Protein AF-A0A914EXL3-F1 (afdb_monomer)

Structure (mmCIF, N/CA/C/O backbone):
data_AF-A0A914EXL3-F1
#
_entry.id   AF-A0A914EXL3-F1
#
loop_
_atom_site.group_PDB
_atom_site.id
_atom_site.type_symbol
_atom_site.label_atom_id
_atom_site.label_alt_id
_atom_site.label_comp_id
_atom_site.label_asym_id
_atom_site.label_entity_id
_atom_site.label_seq_id
_atom_site.pdbx_PDB_ins_code
_atom_site.Cartn_x
_atom_site.Cartn_y
_atom_site.Cartn_z
_atom_site.occupancy
_atom_site.B_iso_or_equiv
_atom_site.auth_seq_id
_atom_site.auth_comp_id
_atom_site.auth_asym_id
_atom_site.auth_atom_id
_atom_site.pdbx_PDB_model_num
ATOM 1 N N . ASN A 1 1 ? 34.729 -4.223 -47.769 1.00 50.12 1 ASN A N 1
ATOM 2 C CA . ASN A 1 1 ? 34.325 -4.340 -46.350 1.00 50.12 1 ASN A CA 1
ATOM 3 C C . ASN A 1 1 ? 32.896 -3.872 -46.199 1.00 50.12 1 ASN A C 1
ATOM 5 O O . ASN A 1 1 ? 32.588 -2.793 -46.682 1.00 50.12 1 ASN A O 1
ATOM 9 N N . ALA A 1 2 ? 32.045 -4.675 -45.563 1.00 61.41 2 ALA A N 1
ATOM 10 C CA . ALA A 1 2 ? 30.602 -4.444 -45.435 1.00 61.41 2 ALA A CA 1
ATOM 11 C C . ALA A 1 2 ? 30.197 -3.209 -44.589 1.00 61.41 2 ALA A C 1
ATOM 13 O O . ALA A 1 2 ? 29.014 -2.945 -44.454 1.00 61.41 2 ALA A O 1
ATOM 14 N N . ASN A 1 3 ? 31.165 -2.436 -44.074 1.00 63.72 3 ASN A N 1
ATOM 15 C CA . ASN A 1 3 ? 30.961 -1.258 -43.217 1.00 63.72 3 ASN A CA 1
ATOM 16 C C . ASN A 1 3 ? 31.434 0.065 -43.862 1.00 63.72 3 ASN A C 1
ATOM 18 O O . ASN A 1 3 ? 31.789 1.002 -43.152 1.00 63.72 3 ASN A O 1
ATOM 22 N N . ASN A 1 4 ? 31.517 0.148 -45.196 1.00 76.38 4 ASN A N 1
ATOM 23 C CA . ASN A 1 4 ? 31.839 1.401 -45.890 1.00 76.38 4 ASN A CA 1
ATOM 24 C C . ASN A 1 4 ? 30.575 1.975 -46.544 1.00 76.38 4 ASN A C 1
ATOM 26 O O . ASN A 1 4 ? 30.078 1.399 -47.511 1.00 76.38 4 ASN A O 1
ATOM 30 N N . PHE A 1 5 ? 30.068 3.095 -46.025 1.00 80.62 5 PHE A N 1
ATOM 31 C CA . PHE A 1 5 ? 28.824 3.716 -46.485 1.00 80.62 5 PHE A CA 1
ATOM 32 C C . PHE A 1 5 ? 29.093 5.062 -47.155 1.00 80.62 5 PHE A C 1
ATOM 34 O O . PHE A 1 5 ? 29.850 5.888 -46.652 1.00 80.62 5 PHE A O 1
ATOM 41 N N . VAL A 1 6 ? 28.426 5.299 -48.286 1.00 83.19 6 VAL A N 1
ATOM 42 C CA . VAL A 1 6 ? 28.591 6.508 -49.114 1.00 83.19 6 VAL A CA 1
ATOM 43 C C . VAL A 1 6 ? 27.991 7.775 -48.491 1.00 83.19 6 VAL A C 1
ATOM 45 O O . VAL A 1 6 ? 28.276 8.880 -48.945 1.00 83.19 6 VAL A O 1
ATOM 48 N N . SER A 1 7 ? 27.160 7.643 -47.455 1.00 80.25 7 SER A N 1
ATOM 49 C CA . SER A 1 7 ? 26.615 8.763 -46.685 1.00 80.25 7 SER A CA 1
ATOM 50 C C . SER A 1 7 ? 26.129 8.299 -45.309 1.00 80.25 7 SER A C 1
ATOM 52 O O . SER A 1 7 ? 25.881 7.111 -45.093 1.00 80.25 7 SER A O 1
ATOM 54 N N . ARG A 1 8 ? 25.936 9.247 -44.380 1.00 77.00 8 ARG A N 1
ATOM 55 C CA . ARG A 1 8 ? 25.322 8.966 -43.070 1.00 77.00 8 ARG A CA 1
ATOM 56 C C . ARG A 1 8 ? 23.919 8.362 -43.213 1.00 77.00 8 ARG A C 1
ATOM 58 O O . ARG A 1 8 ? 23.583 7.462 -42.458 1.00 77.00 8 ARG A O 1
ATOM 65 N N . ALA A 1 9 ? 23.138 8.814 -44.196 1.00 76.44 9 ALA A N 1
ATOM 66 C CA . ALA A 1 9 ? 21.803 8.280 -44.468 1.00 76.44 9 ALA A CA 1
ATOM 67 C C . ALA A 1 9 ? 21.857 6.819 -44.952 1.00 76.44 9 ALA A C 1
ATOM 69 O O . ALA A 1 9 ? 21.136 5.981 -44.428 1.00 76.44 9 ALA A O 1
ATOM 70 N N . ALA A 1 10 ? 22.781 6.490 -45.863 1.00 77.06 10 ALA A N 1
ATOM 71 C CA . ALA A 1 10 ? 22.967 5.117 -46.344 1.00 77.06 10 ALA A CA 1
ATOM 72 C C . ALA A 1 10 ? 23.461 4.161 -45.239 1.00 77.06 10 ALA A C 1
ATOM 74 O O . ALA A 1 10 ? 23.110 2.981 -45.234 1.00 77.06 10 ALA A O 1
ATOM 75 N N . CYS A 1 11 ? 24.254 4.676 -44.291 1.00 76.75 11 CYS A N 1
ATOM 76 C CA . CYS A 1 11 ? 24.638 3.950 -43.080 1.00 76.75 11 CYS A CA 1
ATOM 77 C C . CYS A 1 11 ? 23.419 3.681 -42.184 1.00 76.75 11 CYS A C 1
ATOM 79 O O . CYS A 1 11 ? 23.188 2.538 -41.812 1.00 76.75 11 CYS A O 1
ATOM 81 N N . ALA A 1 12 ? 22.605 4.703 -41.902 1.00 71.62 12 ALA A N 1
ATOM 82 C CA . ALA A 1 12 ? 21.427 4.597 -41.035 1.00 71.62 12 ALA A CA 1
ATOM 83 C C . ALA A 1 12 ? 20.281 3.745 -41.625 1.00 71.62 12 ALA A C 1
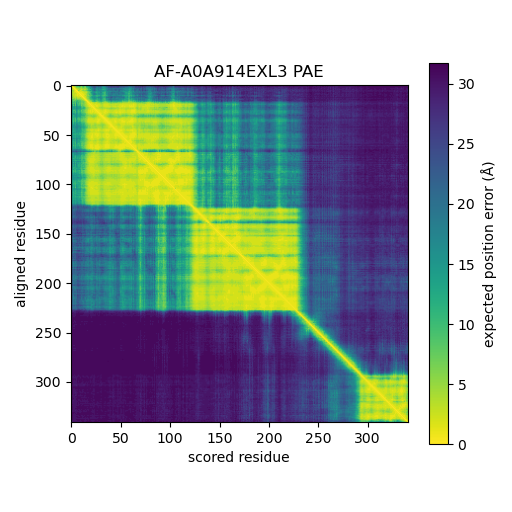ATOM 85 O O . ALA A 1 12 ? 19.482 3.191 -40.877 1.00 71.62 12 ALA A O 1
ATOM 86 N N . GLU A 1 13 ? 20.189 3.619 -42.953 1.00 72.38 13 GLU A N 1
ATOM 87 C CA . GLU A 1 13 ? 19.245 2.699 -43.611 1.00 72.38 13 GLU A CA 1
ATOM 88 C C . GLU A 1 13 ? 19.713 1.238 -43.571 1.00 72.38 13 GLU A C 1
ATOM 90 O O . GLU A 1 13 ? 18.890 0.326 -43.518 1.00 72.38 13 GLU A O 1
ATOM 95 N N . SER A 1 14 ? 21.029 1.007 -43.589 1.00 75.12 14 SER A N 1
ATOM 96 C CA . SER A 1 14 ? 21.615 -0.342 -43.585 1.00 75.12 14 SER A CA 1
ATOM 97 C C . SER A 1 14 ? 21.870 -0.877 -42.172 1.00 75.12 14 SER A C 1
ATOM 99 O O . SER A 1 14 ? 21.880 -2.087 -41.958 1.00 75.12 14 SER A O 1
ATOM 101 N N . CYS A 1 15 ? 22.066 0.021 -41.207 1.00 70.31 15 CYS A N 1
ATOM 102 C CA . CYS A 1 15 ? 22.307 -0.269 -39.802 1.00 70.31 15 CYS A CA 1
ATOM 103 C C . CYS A 1 15 ? 21.238 0.447 -38.975 1.00 70.31 15 CYS A C 1
ATOM 105 O O . CYS A 1 15 ? 21.209 1.676 -38.951 1.00 70.31 15 CYS A O 1
ATOM 107 N N . GLN A 1 16 ? 20.390 -0.295 -38.259 1.00 68.31 16 GLN A N 1
ATOM 108 C CA . GLN A 1 16 ? 19.506 0.325 -37.271 1.00 68.31 16 GLN A CA 1
ATOM 109 C C . GLN A 1 16 ? 20.358 1.053 -36.227 1.00 68.31 16 GLN A C 1
ATOM 111 O O . GLN A 1 16 ? 21.131 0.424 -35.502 1.00 68.31 16 GLN A O 1
ATOM 116 N N . GLU A 1 17 ? 20.233 2.382 -36.160 1.00 70.50 17 GLU A N 1
ATOM 117 C CA . GLU A 1 17 ? 20.883 3.165 -35.112 1.00 70.50 17 GLU A CA 1
ATOM 118 C C . GLU A 1 17 ? 20.352 2.694 -33.752 1.00 70.50 17 GLU A C 1
ATOM 120 O O . GLU A 1 17 ? 19.153 2.765 -33.467 1.00 70.50 17 GLU A O 1
ATOM 125 N N . PHE A 1 18 ? 21.255 2.190 -32.911 1.00 82.00 18 PHE A N 1
ATOM 126 C CA . PHE A 1 18 ? 20.928 1.809 -31.546 1.00 82.00 18 PHE A CA 1
ATOM 127 C C . PHE A 1 18 ? 20.467 3.048 -30.775 1.00 82.00 18 PHE A C 1
ATOM 129 O O . PHE A 1 18 ? 21.221 4.007 -30.593 1.00 82.00 18 PHE A O 1
ATOM 136 N N . VAL A 1 19 ? 19.221 3.029 -30.306 1.00 88.62 19 VAL A N 1
ATOM 137 C CA . VAL A 1 19 ? 18.673 4.116 -29.496 1.00 88.62 19 VAL A CA 1
ATOM 138 C C . VAL A 1 19 ? 18.835 3.759 -28.028 1.00 88.62 19 VAL A C 1
ATOM 140 O O . VAL A 1 19 ? 18.182 2.833 -27.554 1.00 88.62 19 VAL A O 1
ATOM 143 N N . ASN A 1 20 ? 19.661 4.524 -27.310 1.00 92.31 20 ASN A N 1
ATOM 144 C CA . ASN A 1 20 ? 19.897 4.324 -25.882 1.00 92.31 20 ASN A CA 1
ATOM 145 C C . ASN A 1 20 ? 18.565 4.332 -25.097 1.00 92.31 20 ASN A C 1
ATOM 147 O O . ASN A 1 20 ? 17.870 5.354 -25.101 1.00 92.31 20 ASN A O 1
ATOM 151 N N . PRO A 1 21 ? 18.200 3.220 -24.434 1.00 93.88 21 PRO A N 1
ATOM 152 C CA . PRO A 1 21 ? 16.973 3.133 -23.656 1.00 93.88 21 PRO A CA 1
ATOM 153 C C . PRO A 1 21 ? 17.140 3.610 -22.203 1.00 93.88 21 PRO A C 1
ATOM 155 O O . PRO A 1 21 ? 16.142 3.691 -21.498 1.00 93.88 21 PRO A O 1
ATOM 158 N N . CYS A 1 22 ? 18.350 3.916 -21.728 1.00 95.00 22 CYS A N 1
ATOM 159 C CA . CYS A 1 22 ? 18.592 4.348 -20.352 1.00 95.00 22 CYS A CA 1
ATOM 160 C C . CYS A 1 22 ? 18.154 5.800 -20.121 1.00 95.00 22 CYS A C 1
ATOM 162 O O . CYS A 1 22 ? 18.408 6.678 -20.945 1.00 95.00 22 CYS A O 1
ATOM 164 N N . GLY A 1 23 ? 17.497 6.059 -18.983 1.00 90.00 23 GLY A N 1
ATOM 165 C CA . GLY A 1 23 ? 17.069 7.409 -18.601 1.00 90.00 23 GLY A CA 1
ATOM 166 C C . GLY A 1 23 ? 18.239 8.333 -18.279 1.00 90.00 23 GLY A C 1
ATOM 167 O O . GLY A 1 23 ? 18.247 9.474 -18.735 1.00 90.00 23 GLY A O 1
ATOM 168 N N . ASP A 1 24 ? 19.239 7.792 -17.582 1.00 89.75 24 ASP A N 1
ATOM 169 C CA . ASP A 1 24 ? 20.516 8.435 -17.291 1.00 89.75 24 ASP A CA 1
ATOM 170 C C . ASP A 1 24 ? 21.675 7.535 -17.728 1.00 89.75 24 ASP A C 1
ATOM 172 O O . ASP A 1 24 ? 21.624 6.311 -17.594 1.00 89.75 24 ASP A O 1
ATOM 176 N N . GLY A 1 25 ? 22.743 8.154 -18.235 1.00 91.88 25 GLY A N 1
ATOM 177 C CA . GLY A 1 25 ? 23.963 7.464 -18.650 1.00 91.88 25 GLY A CA 1
ATOM 178 C C . GLY A 1 25 ? 23.819 6.585 -19.899 1.00 91.88 25 GLY A C 1
ATOM 179 O O . GLY A 1 25 ? 22.850 6.665 -20.654 1.00 91.88 25 GLY A O 1
ATOM 180 N N . GLN A 1 26 ? 24.849 5.778 -20.152 1.00 94.12 26 GLN A N 1
ATOM 181 C CA . GLN A 1 26 ? 24.905 4.824 -21.263 1.00 94.12 26 GLN A CA 1
ATOM 182 C C . GLN A 1 26 ? 24.702 3.402 -20.733 1.00 94.12 26 GLN A C 1
ATOM 184 O O . GLN A 1 26 ? 25.087 3.133 -19.591 1.00 94.12 26 GLN A O 1
ATOM 189 N N . PRO A 1 27 ? 24.120 2.492 -21.531 1.00 95.50 27 PRO A N 1
ATOM 190 C CA . PRO A 1 27 ? 23.965 1.109 -21.117 1.00 95.50 27 PRO A CA 1
ATOM 191 C C . PRO A 1 27 ? 25.334 0.461 -20.919 1.00 95.50 27 PRO A C 1
ATOM 193 O O . PRO A 1 27 ? 26.316 0.835 -21.565 1.00 95.50 27 PRO A O 1
ATOM 196 N N . LEU A 1 28 ? 25.393 -0.523 -20.024 1.00 95.69 28 LEU A N 1
ATOM 197 C CA . LEU A 1 28 ? 26.608 -1.294 -19.794 1.00 95.69 28 LEU A CA 1
ATOM 198 C C . LEU A 1 28 ? 27.067 -1.932 -21.109 1.00 95.69 28 LEU A C 1
ATOM 200 O O . LEU A 1 28 ? 26.286 -2.628 -21.760 1.00 95.69 28 LEU A O 1
ATOM 204 N N . ALA A 1 29 ? 28.329 -1.719 -21.472 1.00 93.81 29 ALA A N 1
ATOM 205 C CA . ALA A 1 29 ? 28.934 -2.284 -22.669 1.00 93.81 29 ALA A CA 1
ATOM 206 C C . ALA A 1 29 ? 30.238 -3.027 -22.340 1.00 93.81 29 ALA A C 1
ATOM 208 O O . ALA A 1 29 ? 30.954 -2.660 -21.406 1.00 93.81 29 ALA A O 1
ATOM 209 N N . SER A 1 30 ? 30.533 -4.072 -23.115 1.00 89.12 30 SER A N 1
ATOM 210 C CA . SER A 1 30 ? 31.818 -4.778 -23.114 1.00 89.12 30 SER A CA 1
ATOM 211 C C . SER A 1 30 ? 32.957 -3.863 -23.593 1.00 89.12 30 SER A C 1
ATOM 213 O O . SER A 1 30 ? 32.724 -2.783 -24.137 1.00 89.12 30 SER A O 1
ATOM 215 N N . ILE A 1 31 ? 34.203 -4.322 -23.446 1.00 83.44 31 ILE A N 1
ATOM 216 C CA . ILE A 1 31 ? 35.413 -3.641 -23.939 1.00 83.44 31 ILE A CA 1
ATOM 217 C C . ILE A 1 31 ? 35.331 -3.405 -25.457 1.00 83.44 31 ILE A C 1
ATOM 219 O O . ILE A 1 31 ? 35.786 -2.374 -25.946 1.00 83.44 31 ILE A O 1
ATOM 223 N N . ASP A 1 32 ? 34.684 -4.319 -26.182 1.00 85.94 32 ASP A N 1
ATOM 224 C CA . ASP A 1 32 ? 34.471 -4.231 -27.632 1.00 85.94 32 ASP A CA 1
ATOM 225 C C . ASP A 1 32 ? 33.274 -3.337 -28.024 1.00 85.94 32 ASP A C 1
ATOM 227 O O . ASP A 1 32 ? 32.950 -3.206 -29.203 1.00 85.94 32 ASP A O 1
ATOM 231 N N . GLY A 1 33 ? 32.599 -2.712 -27.050 1.00 82.25 33 GLY A N 1
ATOM 232 C CA . GLY A 1 33 ? 31.455 -1.821 -27.273 1.00 82.25 33 GLY A CA 1
ATOM 233 C C . GLY A 1 33 ? 30.099 -2.523 -27.407 1.00 82.25 33 GLY A C 1
ATOM 234 O O . GLY A 1 33 ? 29.107 -1.873 -27.729 1.00 82.25 33 GLY A O 1
ATOM 235 N N . GLU A 1 34 ? 30.027 -3.831 -27.152 1.00 89.00 34 GLU A N 1
ATOM 236 C CA . GLU A 1 34 ? 28.781 -4.602 -27.220 1.00 89.00 34 GLU A CA 1
ATOM 237 C C . GLU A 1 34 ? 27.899 -4.373 -25.982 1.00 89.00 34 GLU A C 1
ATOM 239 O O . GLU A 1 34 ? 28.355 -4.530 -24.849 1.00 89.00 34 GLU A O 1
ATOM 244 N N . VAL A 1 35 ? 26.630 -4.011 -26.191 1.00 93.25 35 VAL A N 1
ATOM 245 C CA . VAL A 1 35 ? 25.671 -3.702 -25.118 1.00 93.25 35 VAL A CA 1
ATOM 246 C C . VAL A 1 35 ? 25.265 -4.962 -24.348 1.00 93.25 35 VAL A C 1
ATOM 248 O O . VAL A 1 35 ? 24.973 -6.003 -24.930 1.00 93.25 35 VAL A O 1
ATOM 251 N N . THR A 1 36 ? 25.179 -4.848 -23.023 1.00 95.31 36 THR A N 1
ATOM 252 C CA . THR A 1 36 ? 24.743 -5.931 -22.135 1.00 95.31 36 THR A CA 1
ATOM 253 C C . THR A 1 36 ? 23.224 -5.923 -21.984 1.00 95.31 36 THR A C 1
ATOM 255 O O . THR A 1 36 ? 22.645 -5.049 -21.329 1.00 95.31 36 THR A O 1
ATOM 258 N N . TYR A 1 37 ? 22.582 -6.932 -22.568 1.00 95.12 37 TYR A N 1
ATOM 259 C CA . TYR A 1 37 ? 21.142 -7.154 -22.479 1.00 95.12 37 TYR A CA 1
ATOM 260 C C . TYR A 1 37 ? 20.769 -7.916 -21.209 1.00 95.12 37 TYR A C 1
ATOM 262 O O . TYR A 1 37 ? 21.506 -8.779 -20.730 1.00 95.12 37 TYR A O 1
ATOM 270 N N . CYS A 1 38 ? 19.591 -7.614 -20.677 1.00 94.94 38 CYS A N 1
ATOM 271 C CA . CYS A 1 38 ? 19.033 -8.296 -19.518 1.00 94.94 38 CYS A CA 1
ATOM 272 C C . CYS A 1 38 ? 17.580 -8.698 -19.793 1.00 94.94 38 CYS A C 1
ATOM 274 O O . CYS A 1 38 ? 17.050 -8.514 -20.885 1.00 94.94 38 CYS A O 1
ATOM 276 N N . SER A 1 39 ? 16.927 -9.294 -18.808 1.00 93.25 39 SER A N 1
ATOM 277 C CA . SER A 1 39 ? 15.523 -9.675 -18.862 1.00 93.25 39 SER A CA 1
ATOM 278 C C . SER A 1 39 ? 14.926 -9.672 -17.454 1.00 93.25 39 SER A C 1
ATOM 280 O O . SER A 1 39 ? 15.654 -9.733 -16.454 1.00 93.25 39 SER A O 1
ATOM 282 N N . PRO A 1 40 ? 13.590 -9.670 -17.342 1.00 88.06 40 PRO A N 1
ATOM 283 C CA . PRO A 1 40 ? 12.908 -9.758 -16.055 1.00 88.06 40 PRO A CA 1
ATOM 284 C C . PRO A 1 40 ? 13.269 -11.009 -15.242 1.00 88.06 40 PRO A C 1
ATOM 286 O O . PRO A 1 40 ? 13.179 -10.972 -14.016 1.00 88.06 40 PRO A O 1
ATOM 289 N N . GLN A 1 41 ? 13.673 -12.097 -15.906 1.00 88.31 41 GLN A N 1
ATOM 290 C CA . GLN A 1 41 ? 14.023 -13.376 -15.286 1.00 88.31 41 GLN A CA 1
ATOM 291 C C . GLN A 1 41 ? 15.498 -13.459 -14.867 1.00 88.31 41 GLN A C 1
ATOM 293 O O . GLN A 1 41 ? 15.820 -14.192 -13.938 1.00 88.31 41 GLN A O 1
ATOM 298 N N . ASN A 1 42 ? 16.398 -12.709 -15.510 1.00 88.75 42 ASN A N 1
ATOM 299 C CA . ASN A 1 42 ? 17.846 -12.762 -15.261 1.00 88.75 42 ASN A CA 1
ATOM 300 C C . ASN A 1 42 ? 18.426 -11.402 -14.831 1.00 88.75 42 ASN A C 1
ATOM 302 O O . ASN A 1 42 ? 19.541 -11.047 -15.206 1.00 88.75 42 ASN A O 1
ATOM 306 N N . LYS A 1 43 ? 17.693 -10.651 -14.001 1.00 85.69 43 LYS A N 1
ATOM 307 C CA . LYS A 1 43 ? 18.083 -9.304 -13.534 1.00 85.69 43 LYS A CA 1
ATOM 308 C C . LYS A 1 43 ? 19.497 -9.230 -12.938 1.00 85.69 43 LYS A C 1
ATOM 310 O O . LYS A 1 43 ? 20.154 -8.204 -13.073 1.00 85.69 43 LYS A O 1
ATOM 315 N N . ASN A 1 44 ? 19.970 -10.320 -12.331 1.00 87.94 44 ASN A N 1
ATOM 316 C CA . ASN A 1 44 ? 21.281 -10.418 -11.677 1.00 87.94 44 ASN A CA 1
ATOM 317 C C . ASN A 1 44 ? 22.474 -10.377 -12.647 1.00 87.94 44 ASN A C 1
ATOM 319 O O . ASN A 1 44 ? 23.612 -10.324 -12.195 1.00 87.94 44 ASN A O 1
ATOM 323 N N . ILE A 1 45 ? 22.235 -10.414 -13.963 1.00 93.69 45 ILE A N 1
ATOM 324 C CA . ILE A 1 45 ? 23.292 -10.192 -14.957 1.00 93.69 45 ILE A CA 1
ATOM 325 C C . ILE A 1 45 ? 23.827 -8.755 -14.907 1.00 93.69 45 ILE A C 1
ATOM 327 O O . ILE A 1 45 ? 24.971 -8.510 -15.282 1.00 93.69 45 ILE A O 1
ATOM 331 N N . CYS A 1 46 ? 23.018 -7.809 -14.419 1.00 93.38 46 CYS A N 1
ATOM 332 C CA . CYS A 1 46 ? 23.454 -6.439 -14.217 1.00 93.38 46 CYS A CA 1
ATOM 333 C C . CYS A 1 46 ? 24.261 -6.337 -12.909 1.00 93.38 46 CYS A C 1
ATOM 335 O O . CYS A 1 46 ? 23.747 -6.700 -11.848 1.00 93.38 46 CYS A O 1
ATOM 337 N N . PRO A 1 47 ? 25.516 -5.856 -12.961 1.00 93.50 47 PRO A N 1
ATOM 338 C CA . PRO A 1 47 ? 26.373 -5.744 -11.787 1.00 93.50 47 PRO A CA 1
ATOM 339 C C . PRO A 1 47 ? 25.937 -4.596 -10.866 1.00 93.50 47 PRO A C 1
ATOM 341 O O . PRO A 1 47 ? 25.117 -3.752 -11.225 1.00 93.50 47 PRO A O 1
ATOM 344 N N . VAL A 1 48 ? 26.531 -4.529 -9.670 1.00 89.56 48 VAL A N 1
ATOM 345 C CA . VAL A 1 48 ? 26.305 -3.428 -8.716 1.00 89.56 48 VAL A CA 1
ATOM 346 C C . VAL A 1 48 ? 26.546 -2.073 -9.394 1.00 89.56 48 VAL A C 1
ATOM 348 O O . VAL A 1 48 ? 27.550 -1.882 -10.076 1.00 89.56 48 VAL A O 1
ATOM 351 N N . GLY A 1 49 ? 25.617 -1.134 -9.195 1.00 90.12 49 GLY A N 1
ATOM 352 C CA . GLY A 1 49 ? 25.606 0.170 -9.873 1.00 90.12 49 GLY A CA 1
ATOM 353 C C . GLY A 1 49 ? 24.799 0.191 -11.176 1.00 90.12 49 GLY A C 1
ATOM 354 O O . GLY A 1 49 ? 24.595 1.266 -11.739 1.00 90.12 49 GLY A O 1
ATOM 355 N N . TYR A 1 50 ? 24.304 -0.967 -11.620 1.00 94.50 50 TYR A N 1
ATOM 356 C CA . TYR A 1 50 ? 23.393 -1.107 -12.749 1.00 94.50 50 TYR A CA 1
ATOM 357 C C . TYR A 1 50 ? 22.104 -1.812 -12.323 1.00 94.50 50 TYR A C 1
ATOM 359 O O . TYR A 1 50 ? 22.097 -2.676 -11.448 1.00 94.50 50 TYR A O 1
ATOM 367 N N . TYR A 1 51 ? 21.004 -1.464 -12.979 1.00 93.94 51 TYR A N 1
ATOM 368 C CA . TYR A 1 51 ? 19.726 -2.155 -12.866 1.00 93.94 51 TYR A CA 1
ATOM 369 C C . TYR A 1 51 ? 19.287 -2.655 -14.241 1.00 93.94 51 TYR A C 1
ATOM 371 O O . TYR A 1 51 ? 19.664 -2.102 -15.275 1.00 93.94 51 TYR A O 1
ATOM 379 N N . CYS A 1 52 ? 18.472 -3.707 -14.259 1.00 94.69 52 CYS A N 1
ATOM 380 C CA . CYS A 1 52 ? 17.888 -4.190 -15.503 1.00 94.69 52 CYS A CA 1
ATOM 381 C C . CYS A 1 52 ? 16.721 -3.286 -15.915 1.00 94.69 52 CYS A C 1
ATOM 383 O O . CYS A 1 52 ? 15.639 -3.352 -15.324 1.00 94.69 52 CYS A O 1
ATOM 385 N N . HIS A 1 53 ? 16.945 -2.441 -16.919 1.00 95.31 53 HIS A N 1
ATOM 386 C CA . HIS A 1 53 ? 15.901 -1.652 -17.555 1.00 95.31 53 HIS A CA 1
ATOM 387 C C . HIS A 1 53 ? 15.078 -2.551 -18.476 1.00 95.31 53 HIS A C 1
ATOM 389 O O . HIS A 1 53 ? 15.641 -3.261 -19.305 1.00 95.31 53 HIS A O 1
ATOM 395 N N . VAL A 1 54 ? 13.748 -2.496 -18.371 1.00 94.88 54 VAL A N 1
ATOM 396 C CA . VAL A 1 54 ? 12.843 -3.302 -19.201 1.00 94.88 54 VAL A CA 1
ATOM 397 C C . VAL A 1 54 ? 12.032 -2.402 -20.119 1.00 94.88 54 VAL A C 1
ATOM 399 O O . VAL A 1 54 ? 11.037 -1.810 -19.690 1.00 94.88 54 VAL A O 1
ATOM 402 N N . GLY A 1 55 ? 12.450 -2.324 -21.381 1.00 93.62 55 GLY A N 1
ATOM 403 C CA . GLY A 1 55 ? 11.840 -1.479 -22.405 1.00 93.62 55 GLY A CA 1
ATOM 404 C C . GLY A 1 55 ? 10.586 -2.077 -23.047 1.00 93.62 55 GLY A C 1
ATOM 405 O O . GLY A 1 55 ? 9.885 -2.898 -22.449 1.00 93.62 55 GLY A O 1
ATOM 406 N N . SER A 1 56 ? 10.284 -1.645 -24.273 1.00 92.81 56 SER A N 1
ATOM 407 C CA . SER A 1 56 ? 9.174 -2.169 -25.085 1.00 92.81 56 SER A CA 1
ATOM 408 C C . SER A 1 56 ? 9.454 -3.536 -25.707 1.00 92.81 56 SER A C 1
ATOM 410 O O . SER A 1 56 ? 8.515 -4.244 -26.060 1.00 92.81 56 SER A O 1
ATOM 412 N N . GLY A 1 57 ? 10.726 -3.908 -25.835 1.00 90.81 57 GLY A N 1
ATOM 413 C CA . GLY A 1 57 ? 11.174 -5.157 -26.442 1.00 90.81 57 GLY A CA 1
ATOM 414 C C . GLY A 1 57 ? 12.523 -5.610 -25.889 1.00 90.81 57 GLY A C 1
ATOM 415 O O . GLY A 1 57 ? 13.122 -4.950 -25.035 1.00 90.81 57 GLY A O 1
ATOM 416 N N . ALA A 1 58 ? 13.003 -6.759 -26.367 1.00 89.44 58 ALA A N 1
ATOM 417 C CA . ALA A 1 58 ? 14.301 -7.304 -25.963 1.00 89.44 58 ALA A CA 1
ATOM 418 C C . ALA A 1 58 ? 15.468 -6.381 -26.366 1.00 89.44 58 ALA A C 1
ATOM 420 O O . ALA A 1 58 ? 16.410 -6.213 -25.602 1.00 89.44 58 ALA A O 1
ATOM 421 N N . ASP A 1 59 ? 15.348 -5.713 -27.513 1.00 89.12 59 ASP A N 1
ATOM 422 C CA . ASP A 1 59 ? 16.283 -4.717 -28.055 1.00 89.12 59 ASP A CA 1
ATOM 423 C C . ASP A 1 59 ? 16.442 -3.458 -27.180 1.00 89.12 59 ASP A C 1
ATOM 425 O O . ASP A 1 59 ? 17.450 -2.761 -27.250 1.00 89.12 59 ASP A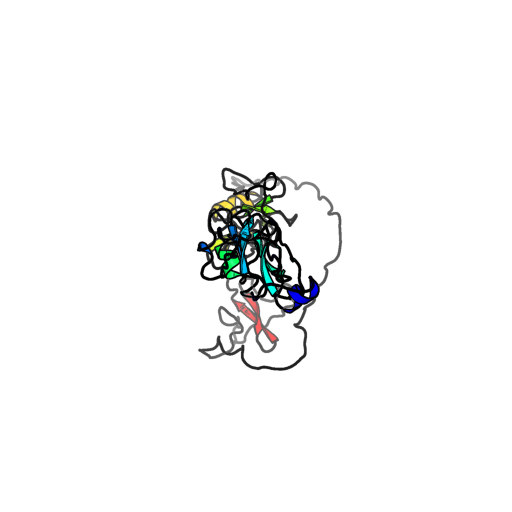 O 1
ATOM 429 N N . SER A 1 60 ? 15.458 -3.175 -26.327 1.00 92.12 60 SER A N 1
ATOM 430 C CA . SER A 1 60 ? 15.433 -2.037 -25.398 1.00 92.12 60 SER A CA 1
ATOM 431 C C . SER A 1 60 ? 15.531 -2.463 -23.927 1.00 92.12 60 SER A C 1
ATOM 433 O O . SER A 1 60 ? 15.345 -1.641 -23.024 1.00 92.12 60 SER A O 1
ATOM 435 N N . THR A 1 61 ? 15.833 -3.739 -23.664 1.00 95.38 61 THR A N 1
ATOM 436 C CA . THR A 1 61 ? 15.968 -4.305 -22.314 1.00 95.38 61 THR A CA 1
ATOM 437 C C . THR A 1 61 ? 17.439 -4.575 -21.993 1.00 95.38 61 THR A C 1
ATOM 439 O O . THR A 1 61 ? 18.009 -5.589 -22.390 1.00 95.38 61 THR A O 1
ATOM 442 N N . VAL A 1 62 ? 18.074 -3.643 -21.282 1.00 96.00 62 VAL A N 1
ATOM 443 C CA . VAL A 1 62 ? 19.534 -3.589 -21.091 1.00 96.00 62 VAL A CA 1
ATOM 444 C C . VAL A 1 62 ? 19.897 -3.203 -19.660 1.00 96.00 62 VAL A C 1
ATOM 446 O O . VAL A 1 62 ? 19.065 -2.697 -18.905 1.00 96.00 62 VAL A O 1
ATOM 449 N N . CYS A 1 63 ? 21.151 -3.417 -19.273 1.00 96.38 63 CYS A N 1
ATOM 450 C CA . CYS A 1 63 ? 21.651 -2.944 -17.985 1.00 96.38 63 CYS A CA 1
ATOM 451 C C . CYS A 1 63 ? 21.932 -1.435 -18.038 1.00 96.38 63 CYS A C 1
ATOM 453 O O . CYS A 1 63 ? 22.863 -1.000 -18.715 1.00 96.38 63 CYS A O 1
ATOM 455 N N . CYS A 1 64 ? 21.152 -0.645 -17.300 1.00 96.06 64 CYS A N 1
ATOM 456 C CA . CYS A 1 64 ? 21.293 0.809 -17.212 1.00 96.06 64 CYS A CA 1
ATOM 457 C C . CYS A 1 64 ? 21.923 1.230 -15.880 1.00 96.06 64 CYS A C 1
ATOM 459 O O . CYS A 1 64 ? 21.666 0.583 -14.862 1.00 96.06 64 CYS A O 1
ATOM 461 N N . PRO A 1 65 ? 22.739 2.296 -15.855 1.00 95.38 65 PRO A N 1
ATOM 462 C CA . PRO A 1 65 ? 23.357 2.769 -14.628 1.00 95.38 65 PRO A CA 1
ATOM 463 C C . PRO A 1 65 ? 22.301 3.412 -13.729 1.00 95.38 65 PRO A C 1
ATOM 465 O O . PRO A 1 65 ? 21.380 4.079 -14.202 1.00 95.38 65 PRO A O 1
ATOM 468 N N . GLY A 1 66 ? 22.422 3.224 -12.419 1.00 86.19 66 GLY A N 1
ATOM 469 C CA . GLY A 1 66 ? 21.515 3.878 -11.488 1.00 86.19 66 GLY A CA 1
ATOM 470 C C . GLY A 1 66 ? 21.539 3.318 -10.070 1.00 86.19 66 GLY A C 1
ATOM 471 O O . GLY A 1 66 ? 22.102 2.250 -9.814 1.00 86.19 66 GLY A O 1
ATOM 472 N N . PRO A 1 67 ? 20.922 4.048 -9.127 1.00 74.75 67 PRO A N 1
ATOM 473 C CA . PRO A 1 67 ? 20.773 3.598 -7.751 1.00 74.75 67 PRO A CA 1
ATOM 474 C C . PRO A 1 67 ? 19.987 2.284 -7.684 1.00 74.75 67 PRO A C 1
ATOM 476 O O . PRO A 1 67 ? 18.938 2.125 -8.304 1.00 74.75 67 PRO A O 1
ATOM 479 N N . VAL A 1 68 ? 20.499 1.350 -6.880 1.00 66.88 68 VAL A N 1
ATOM 480 C CA . VAL A 1 68 ? 19.982 -0.025 -6.796 1.00 66.88 68 VAL A CA 1
ATOM 481 C C . VAL A 1 68 ? 18.642 -0.103 -6.059 1.00 66.88 68 VAL A C 1
ATOM 483 O O . VAL A 1 68 ? 17.933 -1.086 -6.225 1.00 66.88 68 VAL A O 1
ATOM 486 N N . ASN A 1 69 ? 18.274 0.900 -5.249 1.00 86.50 69 ASN A N 1
ATOM 487 C CA . ASN A 1 69 ? 17.006 0.887 -4.517 1.00 86.50 69 ASN A CA 1
ATOM 488 C C . ASN A 1 69 ? 15.894 1.604 -5.313 1.00 86.50 69 ASN A C 1
ATOM 490 O O . ASN A 1 69 ? 15.771 2.828 -5.204 1.00 86.50 69 ASN A O 1
ATOM 494 N N . PRO A 1 70 ? 15.057 0.873 -6.076 1.00 91.06 70 PRO A N 1
ATOM 495 C CA . PRO A 1 70 ? 13.984 1.467 -6.871 1.00 91.06 70 PRO A CA 1
ATOM 496 C C . PRO A 1 70 ? 12.909 2.135 -6.010 1.00 91.06 70 PRO A C 1
ATOM 498 O O . PRO A 1 70 ? 12.263 3.079 -6.449 1.00 91.06 70 PRO A O 1
ATOM 501 N N . CYS A 1 71 ? 12.738 1.710 -4.760 1.00 91.56 71 CYS A N 1
ATOM 502 C CA . CYS A 1 71 ? 11.658 2.177 -3.892 1.00 91.56 71 CYS A CA 1
ATOM 503 C C . CYS A 1 71 ? 11.838 3.631 -3.425 1.00 91.56 71 CYS A C 1
ATOM 505 O O . CYS A 1 71 ? 10.932 4.194 -2.815 1.00 91.56 71 CYS A O 1
ATOM 507 N N . LEU A 1 72 ? 13.006 4.229 -3.690 1.00 88.81 72 LEU A N 1
ATOM 508 C CA . LEU A 1 72 ? 13.335 5.626 -3.395 1.00 88.81 72 LEU A CA 1
ATOM 509 C C . LEU A 1 72 ? 13.337 6.521 -4.641 1.00 88.81 72 LEU A C 1
ATOM 511 O O . LEU A 1 72 ? 13.612 7.715 -4.530 1.00 88.81 72 LEU A O 1
ATOM 515 N N . LEU A 1 73 ? 12.991 5.988 -5.815 1.00 91.44 73 LEU A N 1
ATOM 516 C CA . LEU A 1 73 ? 12.920 6.768 -7.049 1.00 91.44 73 LEU A CA 1
ATOM 517 C C . LEU A 1 73 ? 11.486 7.211 -7.333 1.00 91.44 73 LEU A C 1
ATOM 519 O O . LEU A 1 73 ? 10.521 6.564 -6.920 1.00 91.44 73 LEU A O 1
ATOM 523 N N . SER A 1 74 ? 11.344 8.336 -8.024 1.00 92.19 74 SER A N 1
ATOM 524 C CA . SER A 1 74 ? 10.048 8.841 -8.478 1.00 92.19 74 SER A CA 1
ATOM 525 C C . SER A 1 74 ? 9.516 8.014 -9.649 1.00 92.19 74 SER A C 1
ATOM 527 O O . SER A 1 74 ? 10.275 7.341 -10.342 1.00 92.19 74 SER A O 1
ATOM 529 N N . MET A 1 75 ? 8.212 8.088 -9.906 1.00 95.38 75 MET A N 1
ATOM 530 C CA . MET A 1 75 ? 7.635 7.540 -11.135 1.00 95.38 75 MET A CA 1
ATOM 531 C C . MET A 1 75 ? 8.123 8.330 -12.349 1.00 95.38 75 MET A C 1
ATOM 533 O O . MET A 1 75 ? 8.064 9.560 -12.346 1.00 95.38 75 MET A O 1
ATOM 537 N N . GLU A 1 76 ? 8.542 7.628 -13.399 1.00 95.75 76 GLU A N 1
ATOM 538 C CA . GLU A 1 76 ? 8.925 8.244 -14.667 1.00 95.75 76 GLU A CA 1
ATOM 539 C C . GLU A 1 76 ? 8.248 7.552 -15.851 1.00 95.75 76 GLU A C 1
ATOM 541 O O . GLU A 1 76 ? 8.534 6.400 -16.175 1.00 95.75 76 GLU A O 1
ATOM 546 N N . VAL A 1 77 ? 7.393 8.300 -16.554 1.00 96.38 77 VAL A N 1
ATOM 547 C CA . VAL A 1 77 ? 6.689 7.857 -17.774 1.00 96.38 77 VAL A CA 1
ATOM 548 C C . VAL A 1 77 ? 7.660 7.475 -18.900 1.00 96.38 77 VAL A C 1
ATOM 550 O O . VAL A 1 77 ? 7.311 6.680 -19.775 1.00 96.38 77 VAL A O 1
ATOM 553 N N . GLY A 1 78 ? 8.887 8.001 -18.872 1.00 94.75 78 GLY A N 1
ATOM 554 C CA . GLY A 1 78 ? 9.902 7.764 -19.893 1.00 94.75 78 GLY A CA 1
ATOM 555 C C . GLY A 1 78 ? 9.599 8.474 -21.216 1.00 94.75 78 GLY A C 1
ATOM 556 O O . GLY A 1 78 ? 8.902 9.487 -21.259 1.00 94.75 78 GLY A O 1
ATOM 557 N N . ARG A 1 79 ? 10.162 7.957 -22.310 1.00 93.88 79 ARG A N 1
ATOM 558 C CA . ARG A 1 79 ? 9.985 8.456 -23.682 1.00 93.88 79 ARG A CA 1
ATOM 559 C C . ARG A 1 79 ? 9.690 7.313 -24.648 1.00 93.88 79 ARG A C 1
ATOM 561 O O . ARG A 1 79 ? 10.046 6.166 -24.398 1.00 93.88 79 ARG A O 1
ATOM 568 N N . GLY A 1 80 ? 9.086 7.648 -25.783 1.00 90.06 80 GLY A N 1
ATOM 569 C CA . GLY A 1 80 ? 8.727 6.698 -26.833 1.00 90.06 80 GLY A CA 1
ATOM 570 C C . GLY A 1 80 ? 7.246 6.773 -27.185 1.00 90.06 80 GLY A C 1
ATOM 571 O O . GLY A 1 80 ? 6.544 7.685 -26.763 1.00 90.06 80 GLY A O 1
ATOM 572 N N . SER A 1 81 ? 6.795 5.821 -27.994 1.00 91.25 81 SER A N 1
ATOM 573 C CA . SER A 1 81 ? 5.416 5.712 -28.483 1.00 91.25 81 SER A CA 1
ATOM 574 C C . SER A 1 81 ? 4.700 4.463 -27.962 1.00 91.25 81 SER A C 1
ATOM 576 O O . SER A 1 81 ? 3.601 4.151 -28.415 1.00 91.25 81 SER A O 1
ATOM 578 N N . SER A 1 82 ? 5.321 3.722 -27.039 1.00 93.62 82 SER A N 1
ATOM 579 C CA . SER A 1 82 ? 4.706 2.523 -26.466 1.00 93.62 82 SER A CA 1
ATOM 580 C C . SER A 1 82 ? 3.710 2.903 -25.373 1.00 93.62 82 SER A C 1
ATOM 582 O O . SER A 1 82 ? 3.901 3.890 -24.672 1.00 93.62 82 SER A O 1
ATOM 584 N N . SER A 1 83 ? 2.662 2.101 -25.202 1.00 96.62 83 SER A N 1
ATOM 585 C CA . SER A 1 83 ? 1.713 2.225 -24.092 1.00 96.62 83 SER A CA 1
ATOM 586 C C . SER A 1 83 ? 1.794 0.954 -23.255 1.00 96.62 83 SER A C 1
ATOM 588 O O . SER A 1 83 ? 1.076 -0.014 -23.502 1.00 96.62 83 SER A O 1
ATOM 590 N N . LEU A 1 84 ? 2.763 0.909 -22.336 1.00 96.56 84 LEU A N 1
ATOM 591 C CA . LEU A 1 84 ? 3.058 -0.289 -21.550 1.00 96.56 84 LEU A CA 1
ATOM 592 C C . LEU A 1 84 ? 2.501 -0.126 -20.133 1.00 96.56 84 LEU A C 1
ATOM 594 O O . LEU A 1 84 ? 2.994 0.736 -19.401 1.00 96.56 84 LEU A O 1
ATOM 598 N N . PRO A 1 85 ? 1.514 -0.934 -19.706 1.00 97.62 85 PRO A N 1
ATOM 599 C CA . PRO A 1 85 ? 1.079 -0.931 -18.319 1.00 97.62 85 PRO A CA 1
ATOM 600 C C . PRO A 1 85 ? 2.213 -1.460 -17.438 1.00 97.62 85 PRO A C 1
ATOM 602 O O . PRO A 1 85 ? 2.723 -2.563 -17.644 1.00 97.62 85 PRO A O 1
ATOM 605 N N . ARG A 1 86 ? 2.632 -0.644 -16.475 1.00 97.62 86 ARG A N 1
ATOM 606 C CA . ARG A 1 86 ? 3.699 -0.942 -15.518 1.00 97.62 86 ARG A CA 1
ATOM 607 C C . ARG A 1 86 ? 3.262 -0.538 -14.124 1.00 97.62 86 ARG A C 1
ATOM 609 O O . ARG A 1 86 ? 2.282 0.179 -13.960 1.00 97.62 86 ARG A O 1
ATOM 616 N N . TYR A 1 87 ? 3.999 -0.987 -13.124 1.00 97.56 87 TYR A N 1
ATOM 617 C CA . TYR A 1 87 ? 3.794 -0.620 -11.732 1.00 97.56 87 TYR A CA 1
ATOM 618 C C . TYR A 1 87 ? 5.003 0.144 -11.217 1.00 97.56 87 TYR A C 1
ATOM 620 O O . TYR A 1 87 ? 6.131 -0.153 -11.599 1.00 97.56 87 TYR A O 1
ATOM 628 N N . TYR A 1 88 ? 4.772 1.111 -10.344 1.00 96.50 88 TYR A N 1
ATOM 629 C CA . TYR A 1 88 ? 5.818 1.806 -9.605 1.00 96.50 88 TYR A CA 1
ATOM 630 C C . TYR A 1 88 ? 5.430 1.860 -8.131 1.00 96.50 88 TYR A C 1
ATOM 632 O O . TYR A 1 88 ? 4.250 1.862 -7.781 1.00 96.50 88 TYR A O 1
ATOM 640 N N . PHE A 1 89 ? 6.424 1.915 -7.260 1.00 93.69 89 PHE A N 1
ATOM 641 C CA . PHE A 1 89 ? 6.226 2.141 -5.843 1.00 93.69 89 PHE A CA 1
ATOM 642 C C . PHE A 1 89 ? 6.046 3.636 -5.580 1.00 93.69 89 PHE A C 1
ATOM 644 O O . PHE A 1 89 ? 6.974 4.430 -5.755 1.00 93.69 89 PHE A O 1
ATOM 651 N N . ASN A 1 90 ? 4.849 4.030 -5.160 1.00 85.81 90 ASN A N 1
ATOM 652 C CA . ASN A 1 90 ? 4.566 5.398 -4.764 1.00 85.81 90 ASN A CA 1
ATOM 653 C C . ASN A 1 90 ? 5.049 5.614 -3.326 1.00 85.81 90 ASN A C 1
ATOM 655 O O . ASN A 1 90 ? 4.530 5.014 -2.389 1.00 85.81 90 ASN A O 1
ATOM 659 N N . GLN A 1 91 ? 6.038 6.486 -3.141 1.00 79.69 91 GLN A N 1
ATOM 660 C CA . GLN A 1 91 ? 6.645 6.744 -1.831 1.00 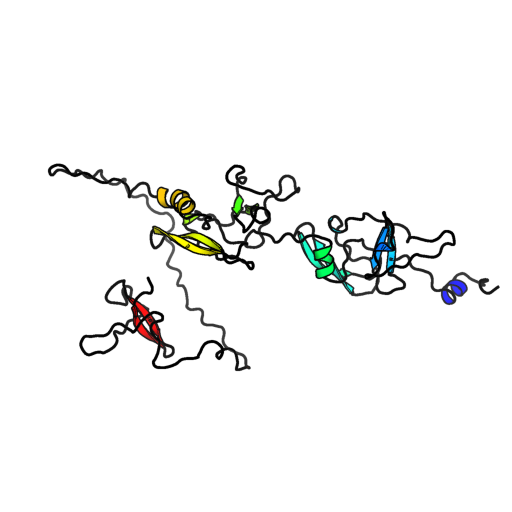79.69 91 GLN A CA 1
ATOM 661 C C . GLN A 1 91 ? 5.690 7.409 -0.843 1.00 79.69 91 GLN A C 1
ATOM 663 O O . GLN A 1 91 ? 5.824 7.194 0.360 1.00 79.69 91 GLN A O 1
ATOM 668 N N . PHE A 1 92 ? 4.732 8.187 -1.351 1.00 72.88 92 PHE A N 1
ATOM 669 C CA . PHE A 1 92 ? 3.743 8.872 -0.533 1.00 72.88 92 PHE A CA 1
ATOM 670 C C . PHE A 1 92 ? 2.694 7.889 -0.036 1.00 72.88 92 PHE A C 1
ATOM 672 O O . PHE A 1 92 ? 2.458 7.823 1.158 1.00 72.88 92 PHE A O 1
ATOM 679 N N . THR A 1 93 ? 2.107 7.076 -0.917 1.00 71.94 93 THR A N 1
ATOM 680 C CA . THR A 1 93 ? 1.084 6.098 -0.503 1.00 71.94 93 THR A CA 1
ATOM 681 C C . THR A 1 93 ? 1.676 4.794 0.027 1.00 71.94 93 THR A C 1
ATOM 683 O O . THR A 1 93 ? 0.946 3.984 0.590 1.00 71.94 93 THR A O 1
ATOM 686 N N . ARG A 1 94 ? 2.987 4.578 -0.156 1.00 76.38 94 ARG A N 1
ATOM 687 C CA . ARG A 1 94 ? 3.731 3.348 0.170 1.00 76.38 94 ARG A CA 1
ATOM 688 C C . ARG A 1 94 ? 3.112 2.091 -0.451 1.00 76.38 94 ARG A C 1
ATOM 690 O O . ARG A 1 94 ? 3.124 1.020 0.155 1.00 76.38 94 ARG A O 1
ATOM 697 N N . GLN A 1 95 ? 2.582 2.237 -1.663 1.00 83.75 95 GLN A N 1
ATOM 698 C CA . GLN A 1 95 ? 1.884 1.190 -2.409 1.00 83.75 95 GLN A CA 1
ATOM 699 C C . GLN A 1 95 ? 2.384 1.108 -3.848 1.00 83.75 95 GLN A C 1
ATOM 701 O O . GLN A 1 95 ? 2.813 2.111 -4.427 1.00 83.75 95 GLN A O 1
ATOM 706 N N . CYS A 1 96 ? 2.273 -0.075 -4.447 1.00 92.44 96 CYS A N 1
ATOM 707 C CA . CYS A 1 96 ? 2.528 -0.270 -5.863 1.00 92.44 96 CYS A CA 1
ATOM 708 C C . CYS A 1 96 ? 1.315 0.168 -6.691 1.00 92.44 96 CYS A C 1
ATOM 710 O O . CYS A 1 96 ? 0.239 -0.422 -6.616 1.00 92.44 96 CYS A O 1
ATOM 712 N N . GLN A 1 97 ? 1.490 1.203 -7.508 1.00 94.19 97 GLN A N 1
ATOM 713 C CA . GLN A 1 97 ? 0.440 1.781 -8.345 1.00 94.19 97 GLN A CA 1
ATOM 714 C C . GLN A 1 97 ? 0.752 1.573 -9.824 1.00 94.19 97 GLN A C 1
ATOM 716 O O . GLN A 1 97 ? 1.914 1.572 -10.229 1.00 94.19 97 GLN A O 1
ATOM 721 N N . GLN A 1 98 ? -0.288 1.383 -10.636 1.00 97.75 98 GLN A N 1
ATOM 722 C CA . GLN A 1 98 ? -0.134 1.224 -12.079 1.00 97.75 98 GLN A CA 1
ATOM 723 C C . GLN A 1 98 ? 0.086 2.586 -12.755 1.00 97.75 98 GLN A C 1
ATOM 725 O O . GLN A 1 98 ? -0.554 3.574 -12.404 1.00 97.75 98 GLN A O 1
ATOM 730 N N . PHE A 1 99 ? 0.947 2.625 -13.767 1.00 97.56 99 PHE A N 1
ATOM 731 C CA . PHE A 1 99 ? 1.141 3.761 -14.664 1.00 97.56 99 PHE A CA 1
ATOM 732 C C . PHE A 1 99 ? 1.383 3.279 -16.102 1.00 97.56 99 PHE A C 1
ATOM 734 O O . PHE A 1 99 ? 1.588 2.086 -16.345 1.00 97.56 99 PHE A O 1
ATOM 741 N N . ILE A 1 100 ? 1.337 4.204 -17.064 1.00 97.88 100 ILE A N 1
ATOM 742 C CA . ILE A 1 100 ? 1.669 3.922 -18.465 1.00 97.88 100 ILE A CA 1
ATOM 743 C C . ILE A 1 100 ? 3.100 4.374 -18.735 1.00 97.88 100 ILE A C 1
ATOM 745 O O . ILE A 1 100 ? 3.427 5.553 -18.612 1.00 97.88 100 ILE A O 1
ATOM 749 N N . TYR A 1 101 ? 3.939 3.419 -19.114 1.00 98.06 101 TYR A N 1
ATOM 750 C CA . TYR A 1 101 ? 5.336 3.630 -19.446 1.00 98.06 101 TYR A CA 1
ATOM 751 C C . TYR A 1 101 ? 5.546 3.661 -20.965 1.00 98.06 101 TYR A C 1
ATOM 753 O O . TYR A 1 101 ? 5.011 2.828 -21.699 1.00 98.06 101 TYR A O 1
ATOM 761 N N . SER A 1 102 ? 6.368 4.603 -21.430 1.00 96.81 102 SER A N 1
ATOM 762 C CA . SER A 1 102 ? 6.540 4.925 -22.856 1.00 96.81 102 SER A CA 1
ATOM 763 C C . SER A 1 102 ? 7.533 4.025 -23.603 1.00 96.81 102 SER A C 1
ATOM 765 O O . SER A 1 102 ? 7.673 4.134 -24.825 1.00 96.81 102 SER A O 1
ATOM 767 N N . GLY A 1 103 ? 8.203 3.116 -22.887 1.00 93.56 103 GLY A N 1
ATOM 768 C CA . GLY A 1 103 ? 9.037 2.048 -23.450 1.00 93.56 103 GLY A CA 1
ATOM 769 C C . GLY A 1 103 ? 10.547 2.293 -23.437 1.00 93.56 103 GLY A C 1
ATOM 770 O O . GLY A 1 103 ? 11.295 1.331 -23.598 1.00 93.56 103 GLY A O 1
ATOM 771 N N . ARG A 1 104 ? 11.004 3.534 -23.236 1.00 94.69 104 ARG A N 1
ATOM 772 C CA . ARG A 1 104 ? 12.422 3.896 -23.050 1.00 94.69 104 ARG A CA 1
ATOM 773 C C . ARG A 1 104 ? 12.575 4.962 -21.968 1.00 94.69 104 ARG A C 1
ATOM 775 O O . ARG A 1 104 ? 11.611 5.648 -21.622 1.00 94.69 104 ARG A O 1
ATOM 782 N N . ASN A 1 105 ? 13.796 5.144 -21.485 1.00 92.94 105 ASN A N 1
ATOM 783 C CA . ASN A 1 105 ? 14.168 6.022 -20.380 1.00 92.94 105 ASN A CA 1
ATOM 784 C C . ASN A 1 105 ? 13.458 5.616 -19.079 1.00 92.94 105 ASN A C 1
ATOM 786 O O . ASN A 1 105 ? 12.996 4.488 -18.932 1.00 92.94 105 ASN A O 1
ATOM 790 N N . GLY A 1 106 ? 13.345 6.527 -18.120 1.00 92.38 106 GLY A N 1
ATOM 791 C CA . GLY A 1 106 ? 12.823 6.191 -16.808 1.00 92.38 106 GLY A CA 1
ATOM 792 C C . GLY A 1 106 ? 13.922 5.682 -15.886 1.00 92.38 106 GLY A C 1
ATOM 793 O O . GLY A 1 106 ? 15.119 5.810 -16.161 1.00 92.38 106 GLY A O 1
ATOM 794 N N . ASN A 1 107 ? 13.492 5.063 -14.796 1.00 94.31 107 ASN A N 1
ATOM 795 C CA . ASN A 1 107 ? 14.376 4.588 -13.749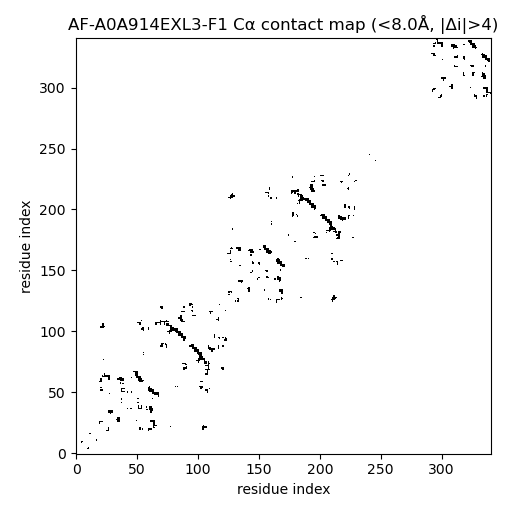 1.00 94.31 107 ASN A CA 1
ATOM 796 C C . ASN A 1 107 ? 13.963 3.189 -13.253 1.00 94.31 107 ASN A C 1
ATOM 798 O O . ASN A 1 107 ? 13.037 2.568 -13.780 1.00 94.31 107 ASN A O 1
ATOM 802 N N . ALA A 1 108 ? 14.669 2.677 -12.241 1.00 94.25 108 ALA A N 1
ATOM 803 C CA . ALA A 1 108 ? 14.459 1.331 -11.712 1.00 94.25 108 ALA A CA 1
ATOM 804 C C . ALA A 1 108 ? 13.089 1.124 -11.028 1.00 94.25 108 ALA A C 1
ATOM 806 O O . ALA A 1 108 ? 12.688 -0.022 -10.824 1.00 94.25 108 ALA A O 1
ATOM 807 N N . ASN A 1 109 ? 12.354 2.192 -10.684 1.00 95.69 109 ASN A N 1
ATOM 808 C CA . ASN A 1 109 ? 11.004 2.125 -10.113 1.00 95.69 109 ASN A CA 1
ATOM 809 C C . ASN A 1 109 ? 9.939 1.859 -11.189 1.00 95.69 109 ASN A C 1
ATOM 811 O O . ASN A 1 109 ? 8.991 2.620 -11.379 1.00 95.69 109 ASN A O 1
ATOM 815 N N . ASN A 1 110 ? 10.141 0.781 -11.940 1.00 95.50 110 ASN A N 1
ATOM 816 C CA . ASN A 1 110 ? 9.312 0.371 -13.059 1.00 95.50 110 ASN A CA 1
ATOM 817 C C . ASN A 1 110 ? 9.268 -1.161 -13.110 1.00 95.50 110 ASN A C 1
ATOM 819 O O . ASN A 1 110 ? 10.231 -1.832 -13.483 1.00 95.50 110 ASN A O 1
ATOM 823 N N . PHE A 1 111 ? 8.129 -1.718 -12.722 1.00 95.50 111 PHE A N 1
ATOM 824 C CA . PHE A 1 111 ? 7.903 -3.146 -12.567 1.00 95.50 111 PHE A CA 1
ATOM 825 C C . PHE A 1 111 ? 6.852 -3.636 -13.565 1.00 95.50 111 PHE A C 1
ATOM 827 O O . PHE A 1 111 ? 5.856 -2.965 -13.823 1.00 95.50 111 PHE A O 1
ATOM 834 N N . ILE A 1 112 ? 7.047 -4.835 -14.118 1.00 94.75 112 ILE A N 1
ATOM 835 C CA . ILE A 1 112 ? 6.099 -5.439 -15.072 1.00 94.75 112 ILE A CA 1
ATOM 836 C C . ILE A 1 112 ? 4.775 -5.818 -14.401 1.00 94.75 112 ILE A C 1
ATOM 838 O O . ILE A 1 112 ? 3.721 -5.710 -15.017 1.00 94.75 112 ILE A O 1
ATOM 842 N N . SER A 1 113 ? 4.821 -6.259 -13.145 1.00 94.88 113 SER A N 1
ATOM 843 C CA . SER A 1 113 ? 3.645 -6.684 -12.389 1.00 94.88 113 SER A CA 1
ATOM 844 C C . SER A 1 113 ? 3.611 -6.027 -11.016 1.00 94.88 113 SER A C 1
ATOM 846 O O . SER A 1 113 ? 4.656 -5.688 -10.450 1.00 94.88 113 SER A O 1
ATOM 848 N N . SER A 1 114 ? 2.403 -5.891 -10.465 1.00 93.38 114 SER A N 1
ATOM 849 C CA . SER A 1 114 ? 2.198 -5.447 -9.086 1.00 93.38 114 SER A CA 1
ATOM 850 C C . SER A 1 114 ? 2.968 -6.339 -8.120 1.00 93.38 114 SER A C 1
ATOM 852 O O . SER A 1 114 ? 3.689 -5.841 -7.271 1.00 93.38 114 SER A O 1
ATOM 854 N N . GLU A 1 115 ? 2.917 -7.657 -8.311 1.00 91.00 115 GLU A N 1
ATOM 855 C CA . GLU A 1 115 ? 3.632 -8.618 -7.474 1.00 91.00 115 GLU A CA 1
ATOM 856 C C . GLU A 1 115 ? 5.150 -8.392 -7.455 1.00 91.00 115 GLU A C 1
ATOM 858 O O . GLU A 1 115 ? 5.752 -8.347 -6.386 1.00 91.00 115 GLU A O 1
ATOM 863 N N . ALA A 1 116 ? 5.770 -8.157 -8.616 1.00 91.88 116 ALA A N 1
ATOM 864 C CA . ALA A 1 116 ? 7.202 -7.873 -8.682 1.00 91.88 116 ALA A CA 1
ATOM 865 C C . ALA A 1 116 ? 7.563 -6.561 -7.964 1.00 91.88 116 ALA A C 1
ATOM 867 O O . ALA A 1 116 ? 8.622 -6.472 -7.338 1.00 91.88 116 ALA A O 1
ATOM 868 N N . CYS A 1 117 ? 6.682 -5.559 -8.041 1.00 94.00 117 CYS A N 1
ATOM 869 C CA . CYS A 1 117 ? 6.823 -4.321 -7.283 1.00 94.00 117 CYS A CA 1
ATOM 870 C C . CYS A 1 117 ? 6.747 -4.591 -5.775 1.00 94.00 117 CYS A C 1
ATOM 872 O O . CYS A 1 117 ? 7.665 -4.206 -5.062 1.00 94.00 117 CYS A O 1
ATOM 874 N N . ARG A 1 118 ? 5.734 -5.327 -5.298 1.00 90.12 118 ARG A N 1
ATOM 875 C CA . ARG A 1 118 ? 5.510 -5.621 -3.867 1.00 90.12 118 ARG A CA 1
ATOM 876 C C . ARG A 1 118 ? 6.622 -6.441 -3.225 1.00 90.12 118 ARG A C 1
ATOM 878 O O . ARG A 1 118 ? 6.984 -6.211 -2.077 1.00 90.12 118 ARG A O 1
ATOM 885 N N . GLN A 1 119 ? 7.183 -7.382 -3.979 1.00 88.19 119 GLN A N 1
ATOM 886 C CA . GLN A 1 119 ? 8.320 -8.184 -3.529 1.00 88.19 119 GLN A CA 1
ATOM 887 C C . GLN A 1 119 ? 9.608 -7.360 -3.429 1.00 88.19 119 GLN A C 1
ATOM 889 O O . GLN A 1 119 ? 10.453 -7.643 -2.584 1.00 88.19 119 GLN A O 1
ATOM 894 N N . THR A 1 120 ? 9.764 -6.346 -4.285 1.00 89.06 120 THR A N 1
ATOM 895 C CA . THR A 1 120 ? 10.952 -5.478 -4.285 1.00 89.06 120 THR A CA 1
ATOM 896 C C . THR A 1 120 ? 10.816 -4.334 -3.279 1.00 89.06 120 THR A C 1
ATOM 898 O O . THR A 1 120 ? 11.776 -3.981 -2.597 1.00 89.06 120 THR A O 1
ATOM 901 N N . CYS A 1 121 ? 9.620 -3.757 -3.186 1.00 88.69 121 CYS A N 1
ATOM 902 C CA . CYS A 1 121 ? 9.282 -2.609 -2.367 1.00 88.69 121 CYS A CA 1
ATOM 903 C C . CYS A 1 121 ? 8.164 -2.997 -1.398 1.00 88.69 121 CYS A C 1
ATOM 905 O O . CYS A 1 121 ? 7.020 -3.135 -1.834 1.00 88.69 121 CYS A O 1
ATOM 907 N N . PRO A 1 122 ? 8.470 -3.161 -0.097 1.00 76.19 122 PRO A N 1
ATOM 908 C CA . PRO A 1 122 ? 7.479 -3.565 0.887 1.00 76.19 122 PRO A CA 1
ATOM 909 C C . PRO A 1 122 ? 6.324 -2.566 0.920 1.00 76.19 122 PRO A C 1
ATOM 911 O O . PRO A 1 122 ? 6.520 -1.389 1.246 1.00 76.19 122 PRO A O 1
ATOM 914 N N . GLU A 1 123 ? 5.126 -3.037 0.584 1.00 72.06 123 GLU A N 1
ATOM 915 C CA . GLU A 1 123 ? 3.914 -2.248 0.758 1.00 72.06 123 GLU A CA 1
ATOM 916 C C . GLU A 1 123 ? 3.651 -2.061 2.245 1.00 72.06 123 GLU A C 1
ATOM 918 O O . GLU A 1 123 ? 3.657 -3.007 3.034 1.00 72.06 123 GLU A O 1
ATOM 923 N N . PHE A 1 124 ? 3.424 -0.813 2.632 1.00 69.56 124 PHE A N 1
ATOM 924 C CA . PHE A 1 124 ? 2.910 -0.523 3.954 1.00 69.56 124 PHE A CA 1
ATOM 925 C C . PHE A 1 124 ? 1.387 -0.596 3.867 1.00 69.56 124 PHE A C 1
ATOM 927 O O . PHE A 1 124 ? 0.746 0.282 3.286 1.00 69.56 124 PHE A O 1
ATOM 934 N N . ASN A 1 125 ? 0.808 -1.660 4.424 1.00 76.75 125 ASN A N 1
ATOM 935 C CA . ASN A 1 125 ? -0.636 -1.747 4.610 1.00 76.75 125 ASN A CA 1
ATOM 936 C C . ASN A 1 125 ? -1.040 -0.685 5.622 1.00 76.75 125 ASN A C 1
ATOM 938 O O . ASN A 1 125 ? -0.863 -0.889 6.820 1.00 76.75 125 ASN A O 1
ATOM 942 N N . ASN A 1 126 ? -1.532 0.448 5.122 1.00 84.88 126 ASN A N 1
ATOM 943 C CA . ASN A 1 126 ? -1.886 1.587 5.948 1.00 84.88 126 ASN A CA 1
ATOM 944 C C . ASN A 1 126 ? -2.895 1.170 7.037 1.00 84.88 126 ASN A C 1
ATOM 946 O O . ASN A 1 126 ? -4.034 0.845 6.697 1.00 84.88 126 ASN A O 1
ATOM 950 N N . PRO A 1 127 ? -2.506 1.179 8.328 1.00 90.69 127 PRO A N 1
ATOM 951 C CA . PRO A 1 127 ? -3.389 0.771 9.411 1.00 90.69 127 PRO A CA 1
ATOM 952 C C . PRO A 1 127 ? -4.478 1.797 9.714 1.00 90.69 127 PRO A C 1
ATOM 954 O O . PRO A 1 127 ? -5.389 1.502 10.474 1.00 90.69 127 PRO A O 1
ATOM 957 N N . CYS A 1 128 ? -4.405 2.997 9.145 1.00 91.44 128 CYS A N 1
ATOM 958 C CA . CYS A 1 128 ? -5.348 4.063 9.427 1.00 91.44 128 CYS A CA 1
ATOM 959 C C . CYS A 1 128 ? -6.580 4.013 8.513 1.00 91.44 128 CYS A C 1
ATOM 961 O O . CYS A 1 128 ? -6.496 3.763 7.309 1.00 91.44 128 CYS A O 1
ATOM 963 N N . SER A 1 129 ? -7.744 4.318 9.086 1.00 87.88 129 SER A N 1
ATOM 964 C CA . SER A 1 129 ? -9.013 4.398 8.355 1.00 87.88 129 SER A CA 1
ATOM 965 C C . SER A 1 129 ? -9.064 5.535 7.340 1.00 87.88 129 SER A C 1
ATOM 967 O O . SER A 1 129 ? -8.374 6.545 7.472 1.00 87.88 129 SER A O 1
ATOM 969 N N . ASN A 1 130 ? -9.948 5.387 6.346 1.00 76.38 130 ASN A N 1
ATOM 970 C CA . ASN A 1 130 ? -10.263 6.402 5.331 1.00 76.38 130 ASN A CA 1
ATOM 971 C C . ASN A 1 130 ? -9.043 6.933 4.556 1.00 76.38 130 ASN A C 1
ATOM 973 O O . ASN A 1 130 ? -9.074 8.044 4.036 1.00 76.38 130 ASN A O 1
ATOM 977 N N . GLY A 1 131 ? -7.962 6.150 4.484 1.00 72.94 131 GLY A N 1
ATOM 978 C CA . GLY A 1 131 ? -6.729 6.558 3.813 1.00 72.94 131 GLY A CA 1
ATOM 979 C C . GLY A 1 131 ? -5.940 7.640 4.556 1.00 72.94 131 GLY A C 1
ATOM 980 O O . GLY A 1 131 ? -5.048 8.239 3.960 1.00 72.94 131 GLY A O 1
ATOM 981 N N . GLY A 1 132 ? -6.241 7.897 5.836 1.00 83.56 132 GLY A N 1
ATOM 982 C CA . GLY A 1 132 ? -5.449 8.803 6.667 1.00 83.56 132 GLY A CA 1
ATOM 983 C C . GLY A 1 132 ? -3.997 8.335 6.742 1.00 83.56 132 GLY A C 1
ATOM 984 O O . GLY A 1 132 ? -3.740 7.148 6.897 1.00 83.56 132 GLY A O 1
ATOM 985 N N . MET A 1 133 ? -3.028 9.231 6.599 1.00 84.62 133 MET A N 1
ATOM 986 C CA . MET A 1 133 ? -1.616 8.842 6.643 1.00 84.62 133 MET A CA 1
ATOM 987 C C . MET A 1 133 ? -1.144 8.735 8.098 1.00 84.62 133 MET A C 1
ATOM 989 O O . MET A 1 133 ? -1.427 9.651 8.872 1.00 84.62 133 MET A O 1
ATOM 993 N N . PRO A 1 134 ? -0.424 7.666 8.492 1.00 91.25 134 PRO A N 1
ATOM 994 C CA . PRO A 1 134 ? 0.148 7.600 9.826 1.00 91.25 134 PRO A CA 1
ATOM 995 C C . PRO A 1 134 ? 1.136 8.737 10.065 1.00 91.25 134 PRO A C 1
ATOM 997 O O . PRO A 1 134 ? 1.791 9.212 9.134 1.00 91.25 134 PRO A O 1
ATOM 1000 N N . PHE A 1 135 ? 1.299 9.126 11.326 1.00 92.00 135 PHE A N 1
ATOM 1001 C CA . PHE A 1 135 ? 2.239 10.175 11.694 1.00 92.00 135 PHE A CA 1
ATOM 1002 C C . PHE A 1 135 ? 3.672 9.809 11.278 1.00 92.00 135 PHE A C 1
ATOM 1004 O O . PHE A 1 135 ? 4.179 8.730 11.597 1.00 92.00 135 PHE A O 1
ATOM 1011 N N . GLN A 1 136 ? 4.333 10.734 10.585 1.00 88.31 136 GLN A N 1
ATOM 1012 C CA . GLN A 1 136 ? 5.719 10.613 10.138 1.00 88.31 136 GLN A CA 1
ATOM 1013 C C . GLN A 1 136 ? 6.500 11.864 10.560 1.00 88.31 136 GLN A C 1
ATOM 1015 O O . GLN A 1 136 ? 6.415 12.901 9.894 1.00 88.31 136 GLN A O 1
ATOM 1020 N N . PRO A 1 137 ? 7.284 11.816 11.651 1.00 83.25 137 PRO A N 1
ATOM 1021 C CA . PRO A 1 137 ? 8.067 12.967 12.080 1.00 83.25 137 PRO A CA 1
ATOM 1022 C C . PRO A 1 137 ? 9.128 13.319 11.029 1.00 83.25 137 PRO A C 1
ATOM 1024 O O . PRO A 1 137 ? 9.958 12.486 10.657 1.00 83.25 137 PRO A O 1
ATOM 1027 N N . ASN A 1 138 ? 9.124 14.573 10.566 1.00 79.25 138 ASN A N 1
ATOM 1028 C CA . ASN A 1 138 ? 10.052 15.104 9.558 1.00 79.25 138 ASN A CA 1
ATOM 1029 C C . ASN A 1 138 ? 10.081 14.303 8.237 1.00 79.25 138 ASN A C 1
ATOM 1031 O O . ASN A 1 138 ? 11.149 14.166 7.638 1.00 79.25 138 ASN A O 1
ATOM 1035 N N . ASN A 1 139 ? 8.941 13.744 7.808 1.00 65.06 139 ASN A N 1
ATOM 1036 C CA . ASN A 1 139 ? 8.823 12.883 6.617 1.00 65.06 139 ASN A CA 1
ATOM 1037 C C . ASN A 1 139 ? 9.788 11.680 6.629 1.00 65.06 139 ASN A C 1
ATOM 1039 O O . ASN A 1 139 ? 10.302 11.263 5.590 1.00 65.06 139 ASN A O 1
ATOM 1043 N N . ARG A 1 140 ? 10.080 11.147 7.823 1.00 72.00 140 ARG A N 1
ATOM 1044 C CA . ARG A 1 140 ? 10.896 9.940 8.013 1.00 72.00 140 ARG A CA 1
ATOM 1045 C C . ARG A 1 140 ? 9.998 8.704 8.161 1.00 72.00 140 ARG A C 1
ATOM 1047 O O . ARG A 1 140 ? 8.912 8.636 7.597 1.00 72.00 140 ARG A O 1
ATOM 1054 N N . ALA A 1 141 ? 10.483 7.699 8.888 1.00 79.00 141 ALA A N 1
ATOM 1055 C CA . ALA A 1 141 ? 9.753 6.474 9.173 1.00 79.00 141 ALA A CA 1
ATOM 1056 C C . ALA A 1 141 ? 8.417 6.743 9.889 1.00 79.00 141 ALA A C 1
ATOM 1058 O O . ALA A 1 141 ? 8.263 7.745 10.590 1.00 79.00 141 ALA A O 1
ATOM 1059 N N . VAL A 1 142 ? 7.473 5.815 9.708 1.00 86.38 142 VAL A N 1
ATOM 1060 C CA . VAL A 1 142 ? 6.188 5.802 10.418 1.00 86.38 142 VAL A CA 1
ATOM 1061 C C . VAL A 1 142 ? 6.434 5.750 11.925 1.00 86.38 142 VAL A C 1
ATOM 1063 O O . VAL A 1 142 ? 7.302 5.016 12.397 1.00 86.38 142 VAL A O 1
ATOM 1066 N N . PHE A 1 143 ? 5.686 6.555 12.673 1.00 89.12 143 PHE A N 1
ATOM 1067 C CA . PHE A 1 143 ? 5.761 6.590 14.123 1.00 89.12 143 PHE A CA 1
ATOM 1068 C C . PHE A 1 143 ? 4.862 5.509 14.730 1.00 89.12 143 PHE A C 1
ATOM 1070 O O . PHE A 1 143 ? 3.634 5.553 14.607 1.00 89.12 143 PHE A O 1
ATOM 1077 N N . HIS A 1 144 ? 5.499 4.543 15.386 1.00 91.44 144 HIS A N 1
ATOM 1078 C CA . HIS A 1 144 ? 4.840 3.467 16.117 1.00 91.44 144 HIS A CA 1
ATOM 1079 C C . HIS A 1 144 ? 4.582 3.916 17.552 1.00 91.44 144 HIS A C 1
ATOM 1081 O O . HIS A 1 144 ? 5.459 4.515 18.171 1.00 91.44 144 HIS A O 1
ATOM 1087 N N . CYS A 1 145 ? 3.380 3.647 18.049 1.00 94.69 145 CYS A N 1
ATOM 1088 C CA . CYS A 1 145 ? 2.957 4.029 19.390 1.00 94.69 145 CYS A CA 1
ATOM 1089 C C . CYS A 1 145 ? 2.759 2.805 20.276 1.00 94.69 145 CYS A C 1
ATOM 1091 O O . CYS A 1 145 ? 2.471 1.706 19.803 1.00 94.69 145 CYS A O 1
ATOM 1093 N N . ASP A 1 146 ? 2.869 3.018 21.578 1.00 92.94 146 ASP A N 1
ATOM 1094 C CA . ASP A 1 146 ? 2.524 2.052 22.612 1.00 92.94 146 ASP A CA 1
ATOM 1095 C C . ASP A 1 146 ? 2.114 2.788 23.900 1.00 92.94 146 ASP A C 1
ATOM 1097 O O . ASP A 1 146 ? 1.910 4.004 23.905 1.00 92.94 146 ASP A O 1
ATOM 1101 N N . SER A 1 147 ? 1.976 2.061 25.010 1.00 86.12 147 SER A N 1
ATOM 1102 C CA . SER A 1 147 ? 1.612 2.637 26.312 1.00 86.12 147 SER A CA 1
ATOM 1103 C C . SER A 1 147 ? 2.658 3.600 26.891 1.00 86.12 147 SER A C 1
ATOM 1105 O O . SER A 1 147 ? 2.327 4.409 27.755 1.00 86.12 147 SER A O 1
ATOM 1107 N N . SER A 1 148 ? 3.909 3.524 26.436 1.00 90.38 148 SER A N 1
ATOM 1108 C CA . SER A 1 148 ? 5.023 4.380 26.857 1.00 90.38 148 SER A CA 1
ATOM 1109 C C . SER A 1 148 ? 5.325 5.510 25.866 1.00 90.38 148 SER A C 1
ATOM 1111 O O . SER A 1 148 ? 5.899 6.530 26.248 1.00 90.38 148 SER A O 1
ATOM 1113 N N . THR A 1 149 ? 4.914 5.353 24.607 1.00 91.50 149 THR A N 1
ATOM 1114 C CA . THR A 1 149 ? 5.166 6.277 23.496 1.00 91.50 149 THR A CA 1
ATOM 1115 C C . THR A 1 149 ? 3.843 6.776 22.899 1.00 91.50 149 THR A C 1
ATOM 1117 O O . THR A 1 149 ? 3.366 6.260 21.885 1.00 91.50 149 THR A O 1
ATOM 1120 N N . PRO A 1 150 ? 3.209 7.784 23.530 1.00 93.62 150 PRO A N 1
ATOM 1121 C CA . PRO A 1 150 ? 1.928 8.306 23.074 1.00 93.62 150 PRO A CA 1
ATOM 1122 C C . PRO A 1 150 ? 2.055 9.097 21.766 1.00 93.62 150 PRO A C 1
ATOM 1124 O O . PRO A 1 150 ? 3.103 9.663 21.444 1.00 93.62 150 PRO A O 1
ATOM 1127 N N . CYS A 1 151 ? 0.949 9.162 21.028 1.00 94.81 151 CYS A N 1
ATOM 1128 C CA . CYS A 1 151 ? 0.855 9.918 19.785 1.00 94.81 151 CYS A CA 1
ATOM 1129 C C . CYS A 1 151 ? 0.848 11.439 20.011 1.00 94.81 151 CYS A C 1
ATOM 1131 O O . CYS A 1 151 ? 0.412 11.903 21.068 1.00 94.81 151 CYS A O 1
ATOM 1133 N N . PRO A 1 152 ? 1.319 12.227 19.025 1.00 93.81 152 PRO A N 1
ATOM 1134 C CA . PRO A 1 152 ? 1.230 13.684 19.072 1.00 93.81 152 PRO A CA 1
ATOM 1135 C C . PRO A 1 152 ? -0.223 14.173 18.986 1.00 93.81 152 PRO A C 1
ATOM 1137 O O . PRO A 1 152 ? -1.141 13.413 18.679 1.00 93.81 152 PRO A O 1
ATOM 1140 N N . HIS A 1 153 ? -0.406 15.476 19.216 1.00 87.00 153 HIS A N 1
ATOM 1141 C CA . HIS A 1 153 ? -1.686 16.165 19.041 1.00 87.00 153 HIS A CA 1
ATOM 1142 C C . HIS A 1 153 ? -2.284 15.886 17.645 1.00 87.00 153 HIS A C 1
ATOM 1144 O O . HIS A 1 153 ? -1.540 15.811 16.668 1.00 87.00 153 HIS A O 1
ATOM 1150 N N . ASP A 1 154 ? -3.608 15.703 17.579 1.00 89.44 154 ASP A N 1
ATOM 1151 C CA . ASP A 1 154 ? -4.408 15.313 16.396 1.00 89.44 154 ASP A CA 1
ATOM 1152 C C . ASP A 1 154 ? -4.243 13.867 15.895 1.00 89.44 154 ASP A C 1
ATOM 1154 O O . ASP A 1 154 ? -4.831 13.485 14.880 1.00 89.44 154 ASP A O 1
ATOM 1158 N N . TYR A 1 155 ? -3.494 13.030 16.614 1.00 94.06 155 TYR A N 1
ATOM 1159 C CA . TYR A 1 155 ? -3.353 11.610 16.307 1.00 94.06 155 TYR A CA 1
ATOM 1160 C C . TYR A 1 155 ? -3.749 10.746 17.503 1.00 94.06 155 TYR A C 1
ATOM 1162 O O . TYR A 1 155 ? -3.504 11.087 18.658 1.00 94.06 155 TYR A O 1
ATOM 1170 N N . TYR A 1 156 ? -4.327 9.583 17.223 1.00 94.31 156 TYR A N 1
ATOM 1171 C CA . TYR A 1 156 ? -4.593 8.545 18.212 1.00 94.31 156 TYR A CA 1
ATOM 1172 C C . TYR A 1 156 ? -3.737 7.313 17.927 1.00 94.31 156 TYR A C 1
ATOM 1174 O O . TYR A 1 156 ? -3.329 7.074 16.788 1.00 94.31 156 TYR A O 1
ATOM 1182 N N . CYS A 1 157 ? -3.473 6.512 18.958 1.00 95.62 157 CYS A N 1
ATOM 1183 C CA . CYS A 1 157 ? -2.764 5.254 18.771 1.00 95.62 157 CYS A CA 1
ATOM 1184 C C . CYS A 1 157 ? -3.723 4.205 18.201 1.00 95.62 157 CYS A C 1
ATOM 1186 O O . CYS A 1 157 ? -4.621 3.727 18.894 1.00 95.62 157 CYS A O 1
ATOM 1188 N N . HIS A 1 158 ? -3.555 3.863 16.925 1.00 95.81 158 HIS A N 1
ATOM 1189 C CA . HIS A 1 158 ? -4.228 2.717 16.334 1.00 95.81 158 HIS A CA 1
ATOM 1190 C C . HIS A 1 158 ? -3.523 1.444 16.801 1.00 95.81 158 HIS A C 1
ATOM 1192 O O . HIS A 1 158 ? -2.336 1.260 16.538 1.00 95.81 158 HIS A O 1
ATOM 1198 N N . HIS A 1 159 ? -4.263 0.543 17.447 1.00 94.88 159 HIS A N 1
ATOM 1199 C CA . HIS A 1 159 ? -3.750 -0.752 17.884 1.00 94.88 159 HIS A CA 1
ATOM 1200 C C . HIS A 1 159 ? -4.029 -1.825 16.830 1.00 94.88 159 HIS A C 1
ATOM 1202 O O . HIS A 1 159 ? -5.152 -2.327 16.729 1.00 94.88 159 HIS A O 1
ATOM 1208 N N . GLY A 1 160 ? -3.003 -2.193 16.063 1.00 92.31 160 GLY A N 1
ATOM 1209 C CA . GLY A 1 160 ? -3.071 -3.234 15.035 1.00 92.31 160 GLY A CA 1
ATOM 1210 C C . GLY A 1 160 ? -2.961 -4.656 15.593 1.00 92.31 160 GLY A C 1
ATOM 1211 O O . GLY A 1 160 ? -3.172 -4.893 16.783 1.00 92.31 160 GLY A O 1
ATOM 1212 N N . ILE A 1 161 ? -2.655 -5.620 14.725 1.00 91.56 161 ILE A N 1
ATOM 1213 C CA . ILE A 1 161 ? -2.442 -7.032 15.107 1.00 91.56 161 ILE A CA 1
ATOM 1214 C C . ILE A 1 161 ? -1.042 -7.246 15.690 1.00 91.56 161 ILE A C 1
ATOM 1216 O O . ILE A 1 161 ? -0.846 -8.097 16.553 1.00 91.56 161 ILE A O 1
ATOM 1220 N N . ASP A 1 162 ? -0.080 -6.454 15.228 1.00 89.38 162 ASP A N 1
ATOM 1221 C CA . ASP A 1 162 ? 1.324 -6.500 15.614 1.00 89.38 162 ASP A CA 1
ATOM 1222 C C . ASP A 1 162 ? 1.888 -5.079 15.788 1.00 89.38 162 ASP A C 1
ATOM 1224 O O . ASP A 1 162 ? 1.191 -4.073 15.611 1.00 89.38 162 ASP A O 1
ATOM 1228 N N . SER A 1 163 ? 3.168 -4.977 16.150 1.00 88.00 163 SER A N 1
ATOM 1229 C CA . SER A 1 163 ? 3.839 -3.683 16.307 1.00 88.00 163 SER A CA 1
ATOM 1230 C C . SER A 1 163 ? 3.968 -2.914 14.989 1.00 88.00 163 SER A C 1
ATOM 1232 O O . SER A 1 163 ? 3.977 -1.688 15.009 1.00 88.00 163 SER A O 1
ATOM 1234 N N . ILE A 1 164 ? 4.007 -3.600 13.840 1.00 85.56 164 ILE A N 1
ATOM 1235 C CA . ILE A 1 164 ? 4.123 -2.975 12.512 1.00 85.56 164 ILE A CA 1
ATOM 1236 C C . ILE A 1 164 ? 2.838 -2.214 12.165 1.00 85.56 164 ILE A C 1
ATOM 1238 O O . ILE A 1 164 ? 2.886 -1.130 11.585 1.00 85.56 164 ILE A O 1
ATOM 1242 N N . THR A 1 165 ? 1.690 -2.762 12.552 1.00 90.75 165 THR A N 1
ATOM 1243 C CA . THR A 1 165 ? 0.363 -2.177 12.318 1.00 90.75 165 THR A CA 1
ATOM 1244 C C . THR A 1 165 ? -0.129 -1.307 13.479 1.00 90.75 165 THR A C 1
ATOM 1246 O O . THR A 1 165 ? -1.202 -0.709 13.387 1.00 90.75 165 THR A O 1
ATOM 1249 N N . THR A 1 166 ? 0.655 -1.182 14.555 1.00 94.00 166 THR A N 1
ATOM 1250 C CA . THR A 1 166 ? 0.368 -0.296 15.691 1.00 94.00 166 THR A CA 1
ATOM 1251 C C . THR A 1 166 ? 1.079 1.045 15.513 1.00 94.00 166 THR A C 1
ATOM 1253 O O . THR A 1 166 ? 2.296 1.143 15.673 1.00 94.00 166 THR A O 1
ATOM 1256 N N . VAL A 1 167 ? 0.329 2.075 15.115 1.00 94.31 167 VAL A N 1
ATOM 1257 C CA . VAL A 1 167 ? 0.866 3.362 14.634 1.00 94.31 167 VAL A CA 1
ATOM 1258 C C . VAL A 1 167 ? -0.035 4.527 15.031 1.00 94.31 167 VAL A C 1
ATOM 1260 O O . VAL A 1 167 ? -1.207 4.342 15.352 1.00 94.31 167 VAL A O 1
ATOM 1263 N N . CYS A 1 168 ? 0.489 5.748 14.968 1.00 95.81 168 CYS A N 1
ATOM 1264 C CA . CYS A 1 168 ? -0.318 6.944 15.191 1.00 95.81 168 CYS A CA 1
ATOM 1265 C C . CYS A 1 168 ? -1.150 7.297 13.957 1.00 95.81 168 CYS A C 1
ATOM 1267 O O . CYS A 1 168 ? -0.586 7.669 12.929 1.00 95.81 168 CYS A O 1
ATOM 1269 N N . CYS A 1 169 ? -2.477 7.236 14.074 1.00 95.19 169 CYS A N 1
ATOM 1270 C CA . CYS A 1 169 ? -3.430 7.548 13.010 1.00 95.19 169 CYS A CA 1
ATOM 1271 C C . CYS A 1 169 ? -4.155 8.875 13.255 1.00 95.19 169 CYS A C 1
ATOM 1273 O O . CYS A 1 169 ? -4.393 9.225 14.411 1.00 95.19 169 CYS A O 1
ATOM 1275 N N . PRO A 1 170 ? -4.511 9.624 12.198 1.00 92.44 170 PRO A N 1
ATOM 1276 C CA . PRO A 1 170 ? -5.131 10.933 12.349 1.00 92.44 170 PRO A CA 1
ATOM 1277 C C . PRO A 1 170 ? -6.531 10.813 12.953 1.00 92.44 170 PRO A C 1
ATOM 1279 O O . PRO A 1 170 ? -7.310 9.922 12.597 1.00 92.44 170 PRO A O 1
ATOM 1282 N N . ILE A 1 171 ? -6.857 11.735 13.852 1.00 89.19 171 ILE A N 1
ATOM 1283 C CA . ILE A 1 171 ? -8.204 11.902 14.387 1.00 89.19 171 ILE A CA 1
ATOM 1284 C C . ILE A 1 171 ? -9.039 12.613 13.319 1.00 89.19 171 ILE A C 1
ATOM 1286 O O . ILE A 1 171 ? -8.747 13.737 12.928 1.00 89.19 171 ILE A O 1
ATOM 1290 N N . ILE A 1 172 ? -10.064 11.928 12.815 1.00 80.94 172 ILE A N 1
ATOM 1291 C CA . ILE A 1 172 ? -10.944 12.432 11.742 1.00 80.94 172 ILE A CA 1
ATOM 1292 C C . ILE A 1 172 ? -12.341 12.823 12.235 1.00 80.94 172 ILE A C 1
ATOM 1294 O O . ILE A 1 172 ? -13.150 13.331 11.464 1.00 80.94 172 ILE A O 1
ATOM 1298 N N . SER A 1 173 ? -12.655 12.524 13.493 1.00 80.50 173 SER A N 1
ATOM 1299 C CA . SER A 1 173 ? -13.944 12.814 14.108 1.00 80.50 173 SER A CA 1
ATOM 1300 C C . SER A 1 173 ? -13.724 13.613 15.380 1.00 80.50 173 SER A C 1
ATOM 1302 O O . SER A 1 173 ? -12.890 13.239 16.200 1.00 80.50 173 SER A O 1
ATOM 1304 N N . GLU A 1 174 ? -14.516 14.669 15.538 1.00 80.50 174 GLU A N 1
ATOM 1305 C CA . GLU A 1 174 ? -14.563 15.504 16.743 1.00 80.50 174 GLU A CA 1
ATOM 1306 C C . GLU A 1 174 ? -15.340 14.838 17.892 1.00 80.50 174 GLU A C 1
ATOM 1308 O O . GLU A 1 174 ? -15.347 15.339 19.015 1.00 80.50 174 GLU A O 1
ATOM 1313 N N . ALA A 1 175 ? -16.036 13.725 17.624 1.00 79.25 175 ALA A N 1
ATOM 1314 C CA . ALA A 1 175 ? -16.777 13.017 18.657 1.00 79.25 175 ALA A CA 1
ATOM 1315 C C . ALA A 1 175 ? -15.813 12.316 19.637 1.00 79.25 175 ALA A C 1
ATOM 1317 O O . ALA A 1 175 ? -14.800 11.750 19.206 1.00 79.25 175 ALA A O 1
ATOM 1318 N N . PRO A 1 176 ? -16.123 12.304 20.948 1.00 86.00 176 PRO A N 1
ATOM 1319 C CA . PRO A 1 176 ? -15.318 11.600 21.939 1.00 86.00 176 PRO A CA 1
ATOM 1320 C C . PRO A 1 176 ? -15.145 10.114 21.584 1.00 86.00 176 PRO A C 1
ATOM 1322 O O . PRO A 1 176 ? -16.109 9.495 21.128 1.00 86.00 176 PRO A O 1
ATOM 1325 N N . PRO A 1 177 ? -13.977 9.494 21.855 1.00 88.50 177 PRO A N 1
ATOM 1326 C CA . PRO A 1 177 ? -13.711 8.094 21.521 1.00 88.50 177 PRO A CA 1
ATOM 1327 C C . PRO A 1 177 ? -14.832 7.131 21.908 1.00 88.50 177 PRO A C 1
ATOM 1329 O O . PRO A 1 177 ? -15.269 6.339 21.088 1.00 88.50 177 PRO A O 1
ATOM 1332 N N . CYS A 1 178 ? -15.351 7.241 23.126 1.00 93.25 178 CYS A N 1
ATOM 1333 C CA . CYS A 1 178 ? -16.365 6.334 23.662 1.00 93.25 178 CYS A CA 1
ATOM 1334 C C . CYS A 1 178 ? -17.760 6.507 23.034 1.00 93.25 178 CYS A C 1
ATOM 1336 O O . CYS A 1 178 ? -18.630 5.671 23.256 1.00 93.25 178 CYS A O 1
ATOM 1338 N N . GLU A 1 179 ? -17.992 7.572 22.265 1.00 87.56 179 GLU A N 1
ATOM 1339 C CA . GLU A 1 179 ? -19.252 7.823 21.553 1.00 87.56 179 GLU A CA 1
ATOM 1340 C C . GLU A 1 179 ? -19.197 7.378 20.085 1.00 87.56 179 GLU A C 1
ATOM 1342 O O . GLU A 1 179 ? -20.222 7.348 19.401 1.00 87.56 179 GLU A O 1
ATOM 1347 N N . LEU A 1 180 ? -18.010 7.014 19.587 1.00 87.44 180 LEU A N 1
ATOM 1348 C CA . LEU A 1 180 ? -17.835 6.530 18.221 1.00 87.44 180 LEU A CA 1
ATOM 1349 C C . LEU A 1 180 ? -18.422 5.117 18.055 1.00 87.44 180 LEU A C 1
ATOM 1351 O O . LEU A 1 180 ? -18.462 4.340 19.008 1.00 87.44 180 LEU A O 1
ATOM 1355 N N . PRO A 1 181 ? -18.852 4.724 16.844 1.00 86.31 181 PRO A N 1
ATOM 1356 C CA . PRO A 1 181 ? -19.328 3.365 16.599 1.00 86.31 181 PRO A CA 1
ATOM 1357 C C . PRO A 1 181 ? -18.189 2.339 16.667 1.00 86.31 181 PRO A C 1
ATOM 1359 O O . PRO A 1 181 ? -17.053 2.648 16.312 1.00 86.31 181 PRO A O 1
ATOM 1362 N N . ALA A 1 182 ? -18.503 1.089 17.014 1.00 88.19 182 ALA A N 1
ATOM 1363 C CA . ALA A 1 182 ? -17.580 -0.024 16.804 1.00 88.19 182 ALA A CA 1
ATOM 1364 C C . ALA A 1 182 ? -17.354 -0.237 15.304 1.00 88.19 182 ALA A C 1
ATOM 1366 O O . ALA A 1 182 ? -18.309 -0.420 14.546 1.00 88.19 182 ALA A O 1
ATOM 1367 N N . LEU A 1 183 ? -16.097 -0.253 14.871 1.00 88.19 183 LEU A N 1
ATOM 1368 C CA . LEU A 1 183 ? -15.739 -0.492 13.477 1.00 88.19 183 LEU A CA 1
ATOM 1369 C C . LEU A 1 183 ? -14.850 -1.732 13.379 1.00 88.19 183 LEU A C 1
ATOM 1371 O O . LEU A 1 183 ? -13.708 -1.717 13.834 1.00 88.19 183 LEU A O 1
ATOM 1375 N N . ALA A 1 184 ? -15.364 -2.787 12.738 1.00 86.25 184 ALA A N 1
ATOM 1376 C CA . ALA A 1 184 ? -14.649 -4.052 12.525 1.00 86.25 184 ALA A CA 1
ATOM 1377 C C . ALA A 1 184 ? -13.345 -3.886 11.723 1.00 86.25 184 ALA A C 1
ATOM 1379 O O . ALA A 1 184 ? -12.440 -4.707 11.839 1.00 86.25 184 ALA A O 1
ATOM 1380 N N . GLY A 1 185 ? -13.221 -2.803 10.953 1.00 88.12 185 GLY A N 1
ATOM 1381 C CA . GLY A 1 185 ? -12.030 -2.516 10.164 1.00 88.12 185 GLY A CA 1
ATOM 1382 C C . GLY A 1 185 ? -11.903 -3.417 8.937 1.00 88.12 185 GLY A C 1
ATOM 1383 O O . GLY A 1 185 ? -12.884 -3.942 8.416 1.00 88.12 185 GLY A O 1
ATOM 1384 N N . THR A 1 186 ? -10.674 -3.555 8.453 1.00 82.38 186 THR A N 1
ATOM 1385 C CA . THR A 1 186 ? -10.304 -4.372 7.292 1.00 82.38 186 THR A CA 1
ATOM 1386 C C . THR A 1 186 ? -9.095 -5.240 7.624 1.00 82.38 186 THR A C 1
ATOM 1388 O O . THR A 1 186 ? -8.459 -5.062 8.662 1.00 82.38 186 THR A O 1
ATOM 1391 N N . GLY A 1 187 ? -8.788 -6.204 6.760 1.00 84.44 187 GLY A N 1
ATOM 1392 C CA . GLY A 1 187 ? -7.698 -7.156 6.958 1.00 84.44 187 GLY A CA 1
ATOM 1393 C C . GLY A 1 187 ? -8.185 -8.594 6.848 1.00 84.44 187 GLY A C 1
ATOM 1394 O O . GLY A 1 187 ? -9.239 -8.858 6.273 1.00 84.44 187 GLY A O 1
ATOM 1395 N N . GLN A 1 188 ? -7.382 -9.529 7.347 1.00 81.31 188 GLN A N 1
ATOM 1396 C CA . GLN A 1 188 ? -7.662 -10.972 7.310 1.00 81.31 188 GLN A CA 1
ATOM 1397 C C . GLN A 1 188 ? -7.613 -11.603 8.707 1.00 81.31 188 GLN A C 1
ATOM 1399 O O . GLN A 1 188 ? -7.724 -12.818 8.852 1.00 81.31 188 GLN A O 1
ATOM 1404 N N . SER A 1 189 ? -7.414 -10.790 9.744 1.00 82.31 189 SER A N 1
ATOM 1405 C CA . SER A 1 189 ? -7.389 -11.262 11.120 1.00 82.31 189 SER A CA 1
ATOM 1406 C C . SER A 1 189 ? -8.801 -11.304 11.698 1.00 82.31 189 SER A C 1
ATOM 1408 O O . SER A 1 189 ? -9.727 -10.677 11.193 1.00 82.31 189 SER A O 1
ATOM 1410 N N . SER A 1 190 ? -8.964 -12.063 12.773 1.00 88.12 190 SER A N 1
ATOM 1411 C CA . SER A 1 190 ? -10.200 -12.123 13.546 1.00 88.12 190 SER A CA 1
ATOM 1412 C C . SER A 1 190 ? -9.811 -12.108 15.015 1.00 88.12 190 SER A C 1
ATOM 1414 O O . SER A 1 190 ? -9.631 -13.163 15.622 1.00 88.12 190 SER A O 1
ATOM 1416 N N . VAL A 1 191 ? -9.601 -10.910 15.562 1.00 83.81 191 VAL A N 1
ATOM 1417 C CA . VAL A 1 191 ? -9.194 -10.725 16.961 1.00 83.81 191 VAL A CA 1
ATOM 1418 C C . VAL A 1 191 ? -10.314 -10.083 17.767 1.00 83.81 191 VAL A C 1
ATOM 1420 O O . VAL A 1 191 ? -11.016 -9.200 17.278 1.00 83.81 191 VAL A O 1
ATOM 1423 N N . THR A 1 192 ? -10.488 -10.520 19.011 1.00 88.38 192 THR A N 1
ATOM 1424 C CA . THR A 1 192 ? -11.452 -9.907 19.928 1.00 88.38 192 THR A CA 1
ATOM 1425 C C . THR A 1 192 ? -10.918 -8.568 20.428 1.00 88.38 192 THR A C 1
ATOM 1427 O O . THR A 1 192 ? -9.804 -8.492 20.947 1.00 88.38 192 THR A O 1
ATOM 1430 N N . ARG A 1 193 ? -11.727 -7.519 20.283 1.00 91.31 193 ARG A N 1
ATOM 1431 C CA . ARG A 1 193 ? -11.508 -6.170 20.822 1.00 91.31 193 ARG A CA 1
ATOM 1432 C C . ARG A 1 193 ? -12.727 -5.727 21.608 1.00 91.31 193 ARG A C 1
ATOM 1434 O O . ARG A 1 193 ? -13.756 -6.389 21.556 1.00 91.31 193 ARG A O 1
ATOM 1441 N N . TYR A 1 194 ? -12.617 -4.622 22.328 1.00 93.69 194 TYR A N 1
ATOM 1442 C CA . TYR A 1 194 ? -13.699 -4.083 23.146 1.00 93.69 194 TYR A CA 1
ATOM 1443 C C . TYR A 1 194 ? -14.026 -2.663 22.703 1.00 93.69 194 TYR A C 1
ATOM 1445 O O . TYR A 1 194 ? -13.129 -1.917 22.326 1.00 93.69 194 TYR A O 1
ATOM 1453 N N . TYR A 1 195 ? -15.296 -2.286 22.744 1.00 94.06 195 TYR A N 1
ATOM 1454 C CA . TYR A 1 195 ? -15.748 -0.921 22.484 1.00 94.06 195 TYR A CA 1
ATOM 1455 C C . TYR A 1 195 ? -16.798 -0.531 23.520 1.00 94.06 195 TYR A C 1
ATOM 1457 O O . TYR A 1 195 ? -17.485 -1.394 24.068 1.00 94.06 195 TYR A O 1
ATOM 1465 N N . TYR A 1 196 ? -16.937 0.759 23.796 1.00 90.69 196 TYR A N 1
ATOM 1466 C CA . TYR A 1 196 ? -17.986 1.268 24.665 1.00 90.69 196 TYR A CA 1
ATOM 1467 C C . TYR A 1 196 ? -19.273 1.487 23.876 1.00 90.69 196 TYR A C 1
ATOM 1469 O O . TYR A 1 196 ? -19.292 2.215 22.884 1.00 90.69 196 TYR A O 1
ATOM 1477 N N . ASN A 1 197 ? -20.360 0.868 24.325 1.00 83.69 197 ASN A N 1
ATOM 1478 C CA . ASN A 1 197 ? -21.683 1.060 23.761 1.00 83.69 197 ASN A CA 1
ATOM 1479 C C . ASN A 1 197 ? -22.483 2.011 24.658 1.00 83.69 197 ASN A C 1
ATOM 1481 O O . ASN A 1 197 ? -22.894 1.647 25.759 1.00 83.69 197 ASN A O 1
ATOM 1485 N N . THR A 1 198 ? -22.738 3.222 24.164 1.00 79.44 198 THR A N 1
ATOM 1486 C CA . THR A 1 198 ? -23.460 4.276 24.893 1.00 79.44 198 THR A CA 1
ATOM 1487 C C . THR A 1 198 ? -24.934 3.956 25.140 1.00 79.44 198 THR A C 1
ATOM 1489 O O . THR A 1 198 ? -25.515 4.500 26.074 1.00 79.44 198 THR A O 1
ATOM 1492 N N . GLN A 1 199 ? -25.546 3.060 24.356 1.00 78.00 199 GLN A N 1
ATOM 1493 C CA . GLN A 1 199 ? -26.952 2.675 24.528 1.00 78.00 199 GLN A CA 1
ATOM 1494 C C . GLN A 1 199 ? -27.150 1.798 25.763 1.00 78.00 199 GLN A C 1
ATOM 1496 O O . GLN A 1 199 ? -28.140 1.952 26.475 1.00 78.00 199 GLN A O 1
ATOM 1501 N N . VAL A 1 200 ? -26.202 0.893 26.023 1.00 76.25 200 VAL A N 1
ATOM 1502 C CA . VAL A 1 200 ? -26.220 0.031 27.216 1.00 76.25 200 VAL A CA 1
ATOM 1503 C C . VAL A 1 200 ? -25.340 0.559 28.352 1.00 76.25 200 VAL A C 1
ATOM 1505 O O . VAL A 1 200 ? -25.436 0.081 29.477 1.00 76.25 200 VAL A O 1
ATOM 1508 N N . GLY A 1 201 ? -24.477 1.537 28.073 1.00 77.19 201 GLY A N 1
ATOM 1509 C CA . GLY A 1 201 ? -23.556 2.130 29.041 1.00 77.19 201 GLY A CA 1
ATOM 1510 C C . GLY A 1 201 ? -22.406 1.209 29.462 1.00 77.19 201 GLY A C 1
ATOM 1511 O O . GLY A 1 201 ? -21.903 1.341 30.577 1.00 77.19 201 GLY A O 1
ATOM 1512 N N . GLN A 1 202 ? -22.002 0.262 28.611 1.00 80.06 202 GLN A N 1
ATOM 1513 C CA . GLN A 1 202 ? -21.045 -0.79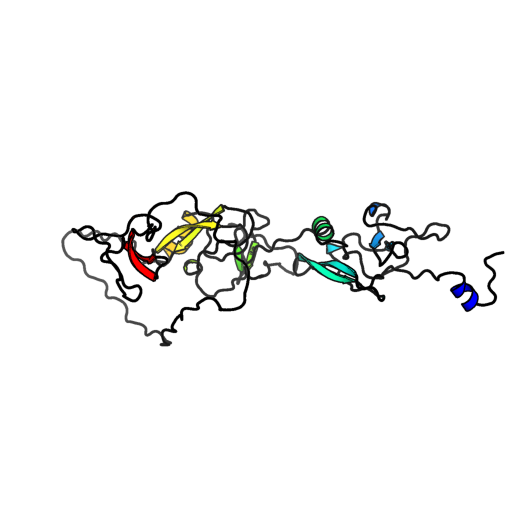9 28.949 1.00 80.06 202 GLN A CA 1
ATOM 1514 C C . GLN A 1 202 ? -20.030 -1.054 27.832 1.00 80.06 202 GLN A C 1
ATOM 1516 O O . GLN A 1 202 ? -20.281 -0.781 26.659 1.00 80.06 202 GLN A O 1
ATOM 1521 N N . CYS A 1 203 ? -18.887 -1.629 28.207 1.00 86.12 203 CYS A N 1
ATOM 1522 C CA . CYS A 1 203 ? -17.895 -2.149 27.272 1.00 86.12 203 CYS A CA 1
ATOM 1523 C C . CYS A 1 203 ? -18.296 -3.540 26.764 1.00 86.12 203 CYS A C 1
ATOM 1525 O O . CYS A 1 203 ? -18.534 -4.447 27.560 1.00 86.12 203 CYS A O 1
ATOM 1527 N N . ILE A 1 204 ? -18.349 -3.714 25.443 1.00 86.38 204 ILE A N 1
ATOM 1528 C CA . ILE A 1 204 ? -18.800 -4.935 24.762 1.00 86.38 204 ILE A CA 1
ATOM 1529 C C . ILE A 1 204 ? -17.678 -5.471 23.853 1.00 86.38 204 ILE A C 1
ATOM 1531 O O . ILE A 1 204 ? -17.012 -4.674 23.184 1.00 86.38 204 ILE A O 1
ATOM 1535 N N . PRO A 1 205 ? -17.446 -6.800 23.796 1.00 83.88 205 PRO A N 1
ATOM 1536 C CA . PRO A 1 205 ? -16.511 -7.392 22.847 1.00 83.88 205 PRO A CA 1
ATOM 1537 C C . PRO A 1 205 ? -17.052 -7.389 21.406 1.00 83.88 205 PRO A C 1
ATOM 1539 O O . PRO A 1 205 ? -18.227 -7.649 21.166 1.00 83.88 205 PRO A O 1
ATOM 1542 N N . PHE A 1 206 ? -16.177 -7.181 20.427 1.00 88.94 206 PHE A N 1
ATOM 1543 C CA . PHE A 1 206 ? -16.467 -7.319 18.998 1.00 88.94 206 PHE A CA 1
ATOM 1544 C C . PHE A 1 206 ? -15.269 -7.922 18.247 1.00 88.94 206 PHE A C 1
ATOM 1546 O O . PHE A 1 206 ? -14.164 -8.017 18.787 1.00 88.94 206 PHE A O 1
ATOM 1553 N N . ILE A 1 207 ? -15.487 -8.356 17.002 1.00 86.25 207 ILE A N 1
ATOM 1554 C CA . ILE A 1 207 ? -14.425 -8.893 16.142 1.00 86.25 207 ILE A CA 1
ATOM 1555 C C . ILE A 1 207 ? -13.804 -7.768 15.315 1.00 86.25 207 ILE A C 1
ATOM 1557 O O . ILE A 1 207 ? -14.503 -7.059 14.592 1.00 86.25 207 ILE A O 1
ATOM 1561 N N . TYR A 1 208 ? -12.481 -7.644 15.406 1.00 89.00 208 TYR A N 1
ATOM 1562 C CA . TYR A 1 208 ? -11.676 -6.675 14.677 1.00 89.00 208 TYR A CA 1
ATOM 1563 C C . TYR A 1 208 ? -10.756 -7.363 13.661 1.00 89.00 208 TYR A C 1
ATOM 1565 O O . TYR A 1 208 ? -10.123 -8.380 13.963 1.00 89.00 208 TYR A O 1
ATOM 1573 N N . SER A 1 209 ? -10.667 -6.790 12.460 1.00 88.06 209 SER A N 1
ATOM 1574 C CA . SER A 1 209 ? -9.955 -7.368 11.317 1.00 88.06 209 SER A CA 1
ATOM 1575 C C . SER A 1 209 ? -8.486 -6.960 11.192 1.00 88.06 209 SER A C 1
ATOM 1577 O O . SER A 1 209 ? -7.754 -7.570 10.409 1.00 88.06 209 SER A O 1
ATOM 1579 N N . GLY A 1 210 ? -8.039 -5.994 12.002 1.00 85.62 210 GLY A N 1
ATOM 1580 C CA . GLY A 1 210 ? -6.625 -5.671 12.202 1.00 85.62 210 GLY A CA 1
ATOM 1581 C C . GLY A 1 210 ? -6.157 -4.316 11.678 1.00 85.62 210 GLY A C 1
ATOM 1582 O O . GLY A 1 210 ? -5.158 -3.807 12.184 1.00 85.62 210 GLY A O 1
ATOM 1583 N N . LEU A 1 211 ? -6.869 -3.724 10.718 1.00 90.75 211 LEU A N 1
ATOM 1584 C CA . LEU A 1 211 ? -6.558 -2.416 10.134 1.00 90.75 211 LEU A CA 1
ATOM 1585 C C . LEU A 1 211 ? -7.787 -1.498 10.145 1.00 90.75 211 LEU A C 1
ATOM 1587 O O . LEU A 1 211 ? -8.917 -1.946 9.938 1.00 90.75 211 LEU A O 1
ATOM 1591 N N . GLY A 1 212 ? -7.566 -0.197 10.292 1.00 91.19 212 GLY A N 1
ATOM 1592 C CA . GLY A 1 212 ? -8.599 0.827 10.262 1.00 91.19 212 GLY A CA 1
ATOM 1593 C C . GLY A 1 212 ? -9.320 0.998 11.600 1.00 91.19 212 GLY A C 1
ATOM 1594 O O . GLY A 1 212 ? -8.714 1.154 12.651 1.00 91.19 212 GLY A O 1
ATOM 1595 N N . GLY A 1 213 ? -10.649 1.063 11.561 1.00 90.00 213 GLY A N 1
ATOM 1596 C CA . GLY A 1 213 ? -11.459 1.396 12.728 1.00 90.00 213 GLY A CA 1
ATOM 1597 C C . GLY A 1 213 ? -11.335 2.852 13.204 1.00 90.00 213 GLY A C 1
ATOM 1598 O O . GLY A 1 213 ? -11.121 3.774 12.415 1.00 90.00 213 GLY A O 1
ATOM 1599 N N . ASN A 1 214 ? -11.565 3.068 14.494 1.00 92.62 214 ASN A N 1
ATOM 1600 C CA . ASN A 1 214 ? -11.509 4.374 15.150 1.00 92.62 214 ASN A CA 1
ATOM 1601 C C . ASN A 1 214 ? -11.064 4.206 16.616 1.00 92.62 214 ASN A C 1
ATOM 1603 O O . ASN A 1 214 ? -10.659 3.117 17.024 1.00 92.62 214 ASN A O 1
ATOM 1607 N N . GLN A 1 215 ? -11.147 5.277 17.406 1.00 94.38 215 GLN A N 1
ATOM 1608 C CA . GLN A 1 215 ? -10.688 5.302 18.795 1.00 94.38 215 GLN A CA 1
ATOM 1609 C C . GLN A 1 215 ? -11.537 4.454 19.764 1.00 94.38 215 GLN A C 1
ATOM 1611 O O . GLN A 1 215 ? -11.063 4.162 20.859 1.00 94.38 215 GLN A O 1
ATOM 1616 N N . ASN A 1 216 ? -12.752 4.026 19.392 1.00 95.12 216 ASN A N 1
ATOM 1617 C CA . ASN A 1 216 ? -13.575 3.116 20.202 1.00 95.12 216 ASN A CA 1
ATOM 1618 C C . ASN A 1 216 ? -13.195 1.648 19.959 1.00 95.12 216 ASN A C 1
ATOM 1620 O O . ASN A 1 216 ? -14.010 0.822 19.545 1.00 95.12 216 ASN A O 1
ATOM 1624 N N . ASN A 1 217 ? -11.916 1.334 20.138 1.00 95.00 217 AS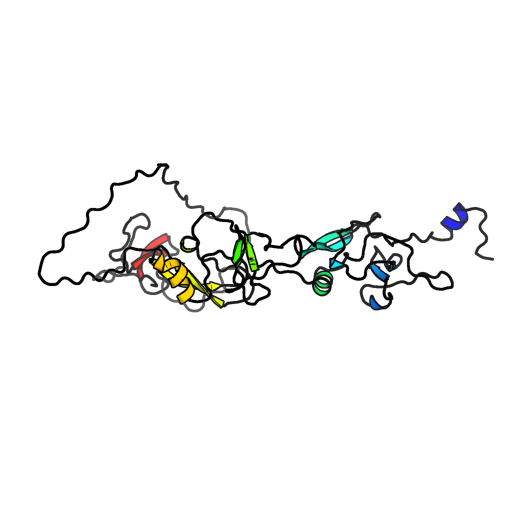N A N 1
ATOM 1625 C CA . ASN A 1 217 ? -11.364 0.006 19.915 1.00 95.00 217 ASN A CA 1
ATOM 1626 C C . ASN A 1 217 ? -10.227 -0.237 20.908 1.00 95.00 217 ASN A C 1
ATOM 1628 O O . ASN A 1 217 ? -9.096 0.208 20.721 1.00 95.00 217 ASN A O 1
ATOM 1632 N N . PHE A 1 218 ? -10.545 -0.961 21.972 1.00 94.75 218 PHE A N 1
ATOM 1633 C CA . PHE A 1 218 ? -9.657 -1.246 23.085 1.00 94.75 218 PHE A CA 1
ATOM 1634 C C . PHE A 1 218 ? -9.161 -2.689 23.024 1.00 94.75 218 PHE A C 1
ATOM 1636 O O . PHE A 1 218 ? -9.911 -3.618 22.706 1.00 94.75 218 PHE A O 1
ATOM 1643 N N . VAL A 1 219 ? -7.883 -2.883 23.354 1.00 92.19 219 VAL A N 1
ATOM 1644 C CA . VAL A 1 219 ? -7.238 -4.205 23.356 1.00 92.19 219 VAL A CA 1
ATOM 1645 C C . VAL A 1 219 ? -7.790 -5.085 24.480 1.00 92.19 219 VAL A C 1
ATOM 1647 O O . VAL A 1 219 ? -8.002 -6.278 24.268 1.00 92.19 219 VAL A O 1
ATOM 1650 N N . SER A 1 220 ? -8.076 -4.507 25.651 1.00 92.75 220 SER A N 1
ATOM 1651 C CA . SER A 1 220 ? -8.652 -5.224 26.788 1.00 92.75 220 SER A CA 1
ATOM 1652 C C . SER A 1 220 ? -9.949 -4.591 27.295 1.00 92.75 220 SER A C 1
ATOM 1654 O O . SER A 1 220 ? -10.196 -3.393 27.136 1.00 92.75 220 SER A O 1
ATOM 1656 N N . MET A 1 221 ? -10.772 -5.410 27.956 1.00 90.00 221 MET A N 1
ATOM 1657 C CA . MET A 1 221 ? -11.983 -4.951 28.641 1.00 90.00 221 MET A CA 1
ATOM 1658 C C . MET A 1 221 ? -11.656 -3.870 29.679 1.00 90.00 221 MET A C 1
ATOM 1660 O O . MET A 1 221 ? -12.372 -2.878 29.789 1.00 90.00 221 MET A O 1
ATOM 1664 N N . GLN A 1 222 ? -10.555 -4.038 30.418 1.00 86.75 222 GLN A N 1
ATOM 1665 C CA . GLN A 1 222 ? -10.155 -3.094 31.456 1.00 86.75 222 GLN A CA 1
ATOM 1666 C C . GLN A 1 222 ? -9.755 -1.737 30.871 1.00 86.75 222 GLN A C 1
ATOM 1668 O O . GLN A 1 222 ? -10.120 -0.715 31.444 1.00 86.75 222 GLN A O 1
ATOM 1673 N N . ASP A 1 223 ? -9.068 -1.712 29.725 1.00 90.38 223 ASP A N 1
ATOM 1674 C CA . ASP A 1 223 ? -8.721 -0.459 29.043 1.00 90.38 223 ASP A CA 1
ATOM 1675 C C . ASP A 1 223 ? -9.985 0.290 28.618 1.00 90.38 223 ASP A C 1
ATOM 1677 O O . ASP A 1 223 ? -10.118 1.477 28.901 1.00 90.38 223 ASP A O 1
ATOM 1681 N N . CYS A 1 224 ? -10.963 -0.422 28.048 1.00 91.25 224 CYS A N 1
ATOM 1682 C CA . CYS A 1 224 ? -12.257 0.165 27.705 1.00 91.25 224 CYS A CA 1
ATOM 1683 C C . CYS A 1 224 ? -12.966 0.757 28.935 1.00 91.25 224 CYS A C 1
ATOM 1685 O O . CYS A 1 224 ? -13.431 1.898 28.903 1.00 91.25 224 CYS A O 1
ATOM 1687 N N . ILE A 1 225 ? -13.028 0.009 30.043 1.00 87.12 225 ILE A N 1
ATOM 1688 C CA . ILE A 1 225 ? -13.673 0.468 31.283 1.00 87.12 225 ILE A CA 1
ATOM 1689 C C . ILE A 1 225 ? -12.955 1.703 31.834 1.00 87.12 225 ILE A C 1
ATOM 1691 O O . ILE A 1 225 ? -13.603 2.696 32.166 1.00 87.12 225 ILE A O 1
ATOM 1695 N N . ASN A 1 226 ? -11.625 1.675 31.889 1.00 86.56 226 ASN A N 1
ATOM 1696 C CA . ASN A 1 226 ? -10.823 2.785 32.393 1.00 86.56 226 ASN A CA 1
ATOM 1697 C C . ASN A 1 226 ? -10.989 4.045 31.535 1.00 86.56 226 ASN A C 1
ATOM 1699 O O . ASN A 1 226 ? -11.076 5.143 32.083 1.00 86.56 226 ASN A O 1
ATOM 1703 N N . SER A 1 227 ? -11.060 3.892 30.210 1.00 88.81 227 SER A N 1
ATOM 1704 C CA . SER A 1 227 ? -11.214 5.009 29.278 1.00 88.81 227 SER A CA 1
ATOM 1705 C C . SER A 1 227 ? -12.634 5.575 29.239 1.00 88.81 227 SER A C 1
ATOM 1707 O O . SER A 1 227 ? -12.790 6.789 29.143 1.00 88.81 227 SER A O 1
ATOM 1709 N N . CYS A 1 228 ? -13.664 4.727 29.320 1.00 87.56 228 CYS A N 1
ATOM 1710 C CA . CYS A 1 228 ? -15.043 5.127 29.017 1.00 87.56 228 CYS A CA 1
ATOM 1711 C C . CYS A 1 228 ? -16.009 5.068 30.202 1.00 87.56 228 CYS A C 1
ATOM 1713 O O . CYS A 1 228 ? -16.959 5.844 30.258 1.00 87.56 228 CYS A O 1
ATOM 1715 N N . SER A 1 229 ? -15.788 4.179 31.171 1.00 74.25 229 SER A N 1
ATOM 1716 C CA . SER A 1 229 ? -16.728 3.974 32.286 1.00 74.25 229 SER A CA 1
ATOM 1717 C C . SER A 1 229 ? -16.447 4.877 33.491 1.00 74.25 229 SER A C 1
ATOM 1719 O O . SER A 1 229 ? -17.349 5.124 34.285 1.00 74.25 229 SER A O 1
ATOM 1721 N N . MET A 1 230 ? -15.237 5.436 33.613 1.00 58.75 230 MET A N 1
ATOM 1722 C CA . MET A 1 230 ? -14.936 6.479 34.610 1.00 58.75 230 MET A CA 1
ATOM 1723 C C . MET A 1 230 ? -15.293 7.900 34.144 1.00 58.75 230 MET A C 1
ATOM 1725 O O . MET A 1 230 ? -15.224 8.839 34.933 1.00 58.75 230 MET A O 1
ATOM 1729 N N . ALA A 1 231 ? -15.741 8.072 32.895 1.00 49.50 231 ALA A N 1
ATOM 1730 C CA . ALA A 1 231 ? -16.240 9.351 32.380 1.00 49.50 231 ALA A CA 1
ATOM 1731 C C . ALA A 1 231 ? -17.669 9.695 32.864 1.00 49.50 231 ALA A C 1
ATOM 1733 O O . ALA A 1 231 ? -18.238 10.703 32.452 1.00 49.50 231 ALA A O 1
ATOM 1734 N N . GLN A 1 232 ? -18.252 8.887 33.761 1.00 41.59 232 GLN A N 1
ATOM 1735 C CA . GLN A 1 232 ? -19.497 9.180 34.476 1.00 41.59 232 GLN A CA 1
ATOM 1736 C C . GLN A 1 232 ? -19.188 9.458 35.962 1.00 41.59 232 GLN A C 1
ATOM 1738 O O . GLN A 1 232 ? -19.114 8.516 36.751 1.00 41.59 232 GLN A O 1
ATOM 1743 N N . PRO A 1 233 ? -19.062 10.725 36.408 1.00 40.38 233 PRO A N 1
ATOM 1744 C CA . PRO A 1 233 ? -18.793 11.045 37.815 1.00 40.38 233 PRO A CA 1
ATOM 1745 C C . PRO A 1 233 ? -19.950 10.744 38.787 1.00 40.38 233 PRO A C 1
ATOM 1747 O O . PRO A 1 233 ? -19.841 11.075 39.963 1.00 40.38 233 PRO A O 1
ATOM 1750 N N . TYR A 1 234 ? -21.077 10.175 38.342 1.00 38.78 234 TYR A N 1
ATOM 1751 C CA . TYR A 1 234 ? -22.333 10.252 39.106 1.00 38.78 234 TYR A CA 1
ATOM 1752 C C . TYR A 1 234 ? -23.010 8.924 39.456 1.00 38.78 234 TYR A C 1
ATOM 1754 O O . TYR A 1 234 ? -24.089 8.951 40.039 1.00 38.78 234 TYR A O 1
ATOM 1762 N N . LEU A 1 235 ? -22.397 7.769 39.184 1.00 42.34 235 LEU A N 1
ATOM 1763 C CA . LEU A 1 235 ? -23.014 6.468 39.501 1.00 42.34 235 LEU A CA 1
ATOM 1764 C C . LEU A 1 235 ? -22.289 5.635 40.565 1.00 42.34 235 LEU A C 1
ATOM 1766 O O . LEU A 1 235 ? -22.741 4.538 40.880 1.00 42.34 235 LEU A O 1
ATOM 1770 N N . SER A 1 236 ? -21.237 6.162 41.202 1.00 39.66 236 SER A N 1
ATOM 1771 C CA . SER A 1 236 ? -20.617 5.515 42.368 1.00 39.66 236 SER A CA 1
ATOM 1772 C C . SER A 1 236 ? -20.641 6.408 43.611 1.00 39.66 236 SER A C 1
ATOM 1774 O O . SER A 1 236 ? -19.616 6.875 44.102 1.00 39.66 236 SER A O 1
ATOM 1776 N N . SER A 1 237 ? -21.821 6.618 44.183 1.00 38.44 237 SER A N 1
ATOM 1777 C CA . SER A 1 237 ? -21.890 6.759 45.637 1.00 38.44 237 SER A CA 1
ATOM 1778 C C . SER A 1 237 ? -22.953 5.807 46.160 1.00 38.44 237 SER A C 1
ATOM 1780 O O . SER A 1 237 ? -24.151 6.000 45.982 1.00 38.44 237 SER A O 1
ATOM 1782 N N . SER A 1 238 ? -22.500 4.723 46.786 1.00 39.19 238 SER A N 1
ATOM 1783 C CA . SER A 1 238 ? -23.341 3.932 47.672 1.00 39.19 238 SER A CA 1
ATOM 1784 C C . SER A 1 238 ? -23.770 4.842 48.823 1.00 39.19 238 SER A C 1
ATOM 1786 O O . SER A 1 238 ? -22.997 5.086 49.752 1.00 39.19 238 SER A O 1
ATOM 1788 N N . ILE A 1 239 ? -24.978 5.393 48.740 1.00 39.66 239 ILE A N 1
ATOM 1789 C CA . ILE A 1 239 ? -25.583 6.141 49.838 1.00 39.66 239 ILE A CA 1
ATOM 1790 C C . ILE A 1 239 ? -25.897 5.123 50.941 1.00 39.66 239 ILE A C 1
ATOM 1792 O O . ILE A 1 239 ? -26.804 4.305 50.808 1.00 39.66 239 ILE A O 1
ATOM 1796 N N . SER A 1 240 ? -25.122 5.151 52.027 1.00 40.28 240 SER A N 1
ATOM 1797 C CA . SER A 1 240 ? -25.469 4.449 53.262 1.00 40.28 240 SER A CA 1
ATOM 1798 C C . SER A 1 240 ? -26.449 5.311 54.052 1.00 40.28 240 SER A C 1
ATOM 1800 O O . SER A 1 240 ? -26.095 6.385 54.542 1.00 40.28 240 SER A O 1
ATOM 1802 N N . CYS A 1 241 ? -27.695 4.853 54.153 1.00 34.84 241 CYS A N 1
ATOM 1803 C CA . CYS A 1 241 ? -28.738 5.502 54.938 1.00 34.84 241 CYS A CA 1
ATOM 1804 C C . CYS A 1 241 ? -28.795 4.882 56.339 1.00 34.84 241 CYS A C 1
ATOM 1806 O O . CYS A 1 241 ? -29.452 3.863 56.535 1.00 34.84 241 CYS A O 1
ATOM 1808 N N . ASN A 1 242 ? -28.172 5.515 57.334 1.00 42.03 242 ASN A N 1
ATOM 1809 C CA . ASN A 1 242 ? -28.481 5.237 58.738 1.00 42.03 242 ASN A CA 1
ATOM 1810 C C . ASN A 1 242 ? -29.545 6.228 59.226 1.00 42.03 242 ASN A C 1
ATOM 1812 O O . ASN A 1 242 ? -29.245 7.386 59.498 1.00 42.03 242 ASN A O 1
ATOM 1816 N N . GLY A 1 243 ? -30.790 5.761 59.357 1.00 41.38 243 GLY A N 1
ATOM 1817 C CA . GLY A 1 243 ? -31.777 6.414 60.224 1.00 41.38 243 GLY A CA 1
ATOM 1818 C C . GLY A 1 243 ? -32.452 7.684 59.693 1.00 41.38 243 GLY A C 1
ATOM 1819 O O . GLY A 1 243 ? -32.587 8.653 60.430 1.00 41.38 243 GLY A O 1
ATOM 1820 N N . GLY A 1 244 ? -32.966 7.654 58.460 1.00 41.88 244 GLY A N 1
ATOM 1821 C CA . GLY A 1 244 ? -34.207 8.377 58.141 1.00 41.88 244 GLY A CA 1
ATOM 1822 C C . GLY A 1 244 ? -34.138 9.869 57.804 1.00 41.88 244 GLY A C 1
ATOM 1823 O O . GLY A 1 244 ? -35.182 10.511 57.836 1.00 41.88 244 GLY A O 1
ATOM 1824 N N . ASN A 1 245 ? -32.990 10.437 57.424 1.00 41.34 245 ASN A N 1
ATOM 1825 C CA . ASN A 1 245 ? -32.991 11.770 56.809 1.00 41.34 245 ASN A CA 1
ATOM 1826 C C . ASN A 1 245 ? -31.933 11.902 55.706 1.00 41.34 245 ASN A C 1
ATOM 1828 O O . ASN A 1 245 ? -30.744 12.047 55.980 1.00 41.34 245 ASN A O 1
ATOM 1832 N N . CYS A 1 246 ? -32.378 11.868 54.449 1.00 39.31 246 CYS A N 1
ATOM 1833 C CA . CYS A 1 246 ? -31.551 12.147 53.278 1.00 39.31 246 CYS A CA 1
ATOM 1834 C C . CYS A 1 246 ? -31.967 13.509 52.715 1.00 39.31 246 CYS A C 1
ATOM 1836 O O . CYS A 1 246 ? -33.058 13.641 52.164 1.00 39.31 246 CYS A O 1
ATOM 1838 N N . GLN A 1 247 ? -31.116 14.527 52.849 1.00 35.97 247 GLN A N 1
ATOM 1839 C CA . GLN A 1 247 ? -31.294 15.782 52.120 1.00 35.97 247 GLN A CA 1
ATOM 1840 C C . GLN A 1 247 ? -30.582 15.693 50.769 1.00 35.97 247 GLN A C 1
ATOM 1842 O O . GLN A 1 247 ? -29.383 15.439 50.698 1.00 35.97 247 GLN A O 1
ATOM 1847 N N . HIS A 1 248 ? -31.345 15.907 49.699 1.00 36.06 248 HIS A N 1
ATOM 1848 C CA . HIS A 1 248 ? -30.844 16.040 48.334 1.00 36.06 248 HIS A CA 1
ATOM 1849 C C . HIS A 1 248 ? -30.025 17.340 48.205 1.00 36.06 248 HIS A C 1
ATOM 1851 O O . HIS A 1 248 ? -30.568 18.409 48.505 1.00 36.06 248 HIS A O 1
ATOM 1857 N N . PRO A 1 249 ? -28.776 17.319 47.706 1.00 35.34 249 PRO A N 1
ATOM 1858 C CA . PRO A 1 249 ? -28.172 18.518 47.145 1.00 35.34 249 PRO A CA 1
ATOM 1859 C C . PRO A 1 249 ? -28.984 18.911 45.904 1.00 35.34 249 PRO A C 1
ATOM 1861 O O . PRO A 1 249 ? -29.269 18.071 45.046 1.00 35.34 249 PRO A O 1
ATOM 1864 N N . GLN A 1 250 ? -29.422 20.167 45.848 1.00 30.53 250 GLN A N 1
ATOM 1865 C CA . GLN A 1 250 ? -30.180 20.711 44.721 1.00 30.53 250 GLN A CA 1
ATOM 1866 C C . GLN A 1 250 ? -29.375 20.582 43.410 1.00 30.53 250 GLN A C 1
ATOM 1868 O O . GLN A 1 250 ? -28.155 20.768 43.437 1.00 30.53 250 GLN A O 1
ATOM 1873 N N . PRO A 1 251 ? -30.023 20.296 42.265 1.00 33.97 251 PRO A N 1
ATOM 1874 C CA . PRO A 1 251 ? -29.348 20.297 40.970 1.00 33.97 251 PRO A CA 1
ATOM 1875 C C . PRO A 1 251 ? -28.904 21.724 40.590 1.00 33.97 251 PRO A C 1
ATOM 1877 O O . PRO A 1 251 ? -29.610 22.683 40.918 1.00 33.97 251 PRO A O 1
ATOM 1880 N N . PRO A 1 252 ? -27.762 21.907 39.895 1.00 32.28 252 PRO A N 1
ATOM 1881 C CA . PRO A 1 252 ? -27.390 23.218 39.377 1.00 32.28 252 PRO A CA 1
ATOM 1882 C C . PRO A 1 252 ? -28.364 23.674 38.270 1.00 32.28 252 PRO A C 1
ATOM 1884 O O . PRO A 1 252 ? -29.015 22.838 37.634 1.00 32.28 252 PRO A O 1
ATOM 1887 N N . PRO A 1 253 ? -28.485 24.995 38.032 1.00 36.34 253 PRO A N 1
ATOM 1888 C CA . PRO A 1 253 ? -29.474 25.543 37.117 1.00 36.34 253 PRO A CA 1
ATOM 1889 C C . PRO A 1 253 ? -29.202 25.126 35.667 1.00 36.34 253 PRO A C 1
ATOM 1891 O O . PRO A 1 253 ? -28.065 25.121 35.200 1.00 36.34 253 PRO A O 1
ATOM 1894 N N . SER A 1 254 ? -30.281 24.809 34.957 1.00 35.22 254 SER A N 1
ATOM 1895 C CA . SER A 1 254 ? -30.330 24.479 33.533 1.00 35.22 254 SER A CA 1
ATOM 1896 C C . SER A 1 254 ? -29.565 25.483 32.660 1.00 35.22 254 SER A C 1
ATOM 1898 O O . SER A 1 254 ? -29.939 26.657 32.605 1.00 35.22 254 SER A O 1
ATOM 1900 N N . TYR A 1 255 ? -28.566 25.012 31.910 1.00 29.02 255 TYR A N 1
ATOM 1901 C CA . TYR A 1 255 ? -28.027 25.751 30.768 1.00 29.02 255 TYR A CA 1
ATOM 1902 C C . TYR A 1 255 ? -28.866 25.455 29.513 1.00 29.02 255 TYR A C 1
ATOM 1904 O O . TYR A 1 255 ? -29.124 24.285 29.218 1.00 29.02 255 TYR A O 1
ATOM 1912 N N . PRO A 1 256 ? -29.303 26.478 28.759 1.00 32.53 256 PRO A N 1
ATOM 1913 C CA . PRO A 1 256 ? -30.005 26.277 27.502 1.00 32.53 256 PRO A CA 1
ATOM 1914 C C . PRO A 1 256 ? -29.019 25.851 26.406 1.00 32.53 256 PRO A C 1
ATOM 1916 O O . PRO A 1 256 ? -28.011 26.512 26.160 1.00 32.53 256 PRO A O 1
ATOM 1919 N N . SER A 1 257 ? -29.339 24.744 25.736 1.00 32.16 257 SER A N 1
ATOM 1920 C CA . SER A 1 257 ? -28.689 24.298 24.500 1.00 32.16 257 SER A CA 1
ATOM 1921 C C . SER A 1 257 ? -28.831 25.374 23.410 1.00 32.16 257 SER A C 1
A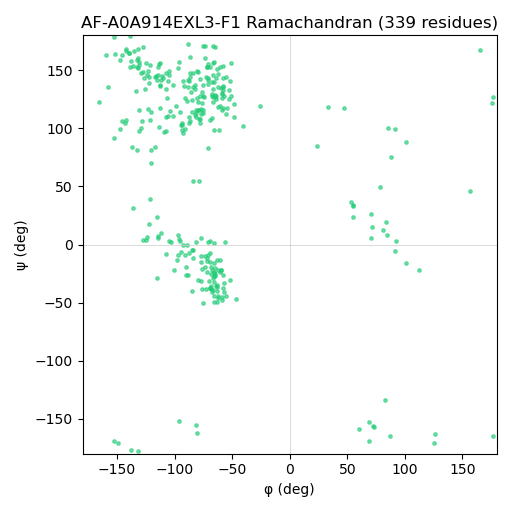TOM 1923 O O . SER A 1 257 ? -29.958 25.787 23.116 1.00 32.16 257 SER A O 1
ATOM 1925 N N . PRO A 1 258 ? -27.736 25.844 22.782 1.00 36.38 258 PRO A N 1
ATOM 1926 C CA . PRO A 1 258 ? -27.831 26.560 21.526 1.00 36.38 258 PRO A CA 1
ATOM 1927 C C . PRO A 1 258 ? -27.938 25.530 20.395 1.00 36.38 258 PRO A C 1
ATOM 1929 O O . PRO A 1 258 ? -27.214 24.541 20.381 1.00 36.38 258 PRO A O 1
ATOM 1932 N N . PHE A 1 259 ? -28.825 25.807 19.441 1.00 30.67 259 PHE A N 1
ATOM 1933 C CA . PHE A 1 259 ? -29.204 24.990 18.278 1.00 30.67 259 PHE A CA 1
ATOM 1934 C C . PHE A 1 259 ? -30.332 23.978 18.504 1.00 30.67 259 PHE A C 1
ATOM 1936 O O . PHE A 1 259 ? -30.170 22.763 18.472 1.00 30.67 259 PHE A O 1
ATOM 1943 N N . GLY A 1 260 ? -31.550 24.521 18.557 1.00 37.84 260 GLY A N 1
ATOM 1944 C CA . GLY A 1 260 ? -32.696 23.819 18.001 1.00 37.84 260 GLY A CA 1
ATOM 1945 C C . GLY A 1 260 ? -32.572 23.728 16.480 1.00 37.84 260 GLY A C 1
ATOM 1946 O O . GLY A 1 260 ? -32.760 24.728 15.795 1.00 37.84 260 GLY A O 1
ATOM 1947 N N . LEU A 1 261 ? -32.317 22.530 15.953 1.00 28.50 261 LEU A N 1
ATOM 1948 C CA . LEU A 1 261 ? -32.664 22.154 14.583 1.00 28.50 261 LEU A CA 1
ATOM 1949 C C . LEU A 1 261 ? -33.129 20.691 14.535 1.00 28.50 261 LEU A C 1
ATOM 1951 O O . LEU A 1 261 ? -32.351 19.758 14.678 1.00 28.50 261 LEU A O 1
ATOM 1955 N N . ARG A 1 262 ? -34.448 20.558 14.341 1.00 28.00 262 ARG A N 1
ATOM 1956 C CA . ARG A 1 262 ? -35.176 19.571 13.525 1.00 28.00 262 ARG A CA 1
ATOM 1957 C C . ARG A 1 262 ? -34.582 18.160 13.402 1.00 28.00 262 ARG A C 1
ATOM 1959 O O . ARG A 1 262 ? -33.595 17.948 12.709 1.00 28.00 262 ARG A O 1
ATOM 1966 N N . MET A 1 263 ? -35.367 17.187 13.880 1.00 26.67 263 MET A N 1
ATOM 1967 C CA . MET A 1 263 ? -35.425 15.824 13.338 1.00 26.67 263 MET A CA 1
ATOM 1968 C C . MET A 1 263 ? -35.384 15.861 11.803 1.00 26.67 263 MET A C 1
ATOM 1970 O O . MET A 1 263 ? -36.394 16.123 11.141 1.00 26.67 263 MET A O 1
ATOM 1974 N N . HIS A 1 264 ? -34.223 15.570 11.229 1.00 26.86 264 HIS A N 1
ATOM 1975 C CA . HIS A 1 264 ? -34.160 15.110 9.859 1.00 26.86 264 HIS A CA 1
ATOM 1976 C C . HIS A 1 264 ? -34.540 13.632 9.863 1.00 26.86 264 HIS A C 1
ATOM 1978 O O . HIS A 1 264 ? -33.811 12.777 10.355 1.00 26.86 264 HIS A O 1
ATOM 1984 N N . LYS A 1 265 ? -35.746 13.378 9.340 1.00 36.56 265 LYS A N 1
ATOM 1985 C CA . LYS A 1 265 ? -36.180 12.112 8.747 1.00 36.56 265 LYS A CA 1
ATOM 1986 C C . LYS A 1 265 ? -34.980 11.327 8.211 1.00 36.56 265 LYS A C 1
ATOM 1988 O O . LYS A 1 265 ? -34.370 11.779 7.242 1.00 36.56 265 LYS A O 1
ATOM 1993 N N . PHE A 1 266 ? -34.742 10.123 8.725 1.00 30.36 266 PHE A N 1
ATOM 1994 C CA . PHE A 1 266 ? -34.137 9.097 7.887 1.00 30.36 266 PHE A CA 1
ATOM 1995 C C . PHE A 1 266 ? -35.245 8.368 7.142 1.00 30.36 266 PHE A C 1
ATOM 1997 O O . PHE A 1 266 ? -36.058 7.623 7.682 1.00 30.36 266 PHE A O 1
ATOM 2004 N N . VAL A 1 267 ? -35.297 8.752 5.872 1.00 27.56 267 VAL A N 1
ATOM 2005 C CA . VAL A 1 267 ? -35.978 8.117 4.759 1.00 27.56 267 VAL A CA 1
ATOM 2006 C C . VAL A 1 267 ? -35.432 6.699 4.615 1.00 27.56 267 VAL A C 1
ATOM 2008 O O . VAL A 1 267 ? -34.221 6.510 4.533 1.00 27.56 267 VAL A O 1
ATOM 2011 N N . ASN A 1 268 ? -36.340 5.725 4.535 1.00 30.97 268 ASN A N 1
ATOM 2012 C CA . ASN A 1 268 ? -36.080 4.443 3.888 1.00 30.97 268 ASN A CA 1
ATOM 2013 C C . ASN A 1 268 ? -35.452 4.710 2.518 1.00 30.97 268 ASN A C 1
ATOM 2015 O O . ASN A 1 268 ? -36.147 5.169 1.612 1.00 30.97 268 ASN A O 1
ATOM 2019 N N . GLN A 1 269 ? -34.172 4.403 2.337 1.00 30.52 269 GLN A N 1
ATOM 2020 C CA . GLN A 1 269 ? -33.674 4.150 0.994 1.00 30.52 269 GLN A CA 1
ATOM 2021 C C . GLN A 1 269 ? -33.803 2.656 0.736 1.00 30.52 269 GLN A C 1
ATOM 2023 O O . GLN A 1 269 ? -33.018 1.838 1.208 1.00 30.52 269 GLN A O 1
ATOM 2028 N N . GLN A 1 270 ? -34.875 2.329 0.012 1.00 35.75 270 GLN A N 1
ATOM 2029 C CA . GLN A 1 270 ? -34.962 1.117 -0.789 1.00 35.75 270 GLN A CA 1
ATOM 2030 C C . GLN A 1 270 ? -33.722 0.993 -1.696 1.00 35.75 270 GLN A C 1
ATOM 2032 O O . GLN A 1 270 ? -33.130 2.012 -2.065 1.00 35.75 270 GLN A O 1
ATOM 2037 N N . PRO A 1 271 ? -33.364 -0.227 -2.127 1.00 31.98 271 PRO A N 1
ATOM 2038 C CA . PRO A 1 271 ? -32.414 -0.410 -3.212 1.00 31.98 271 PRO A CA 1
ATOM 2039 C C . PRO A 1 271 ? -32.989 0.166 -4.515 1.00 31.98 271 PRO A C 1
ATOM 2041 O O . PRO A 1 271 ? -34.187 0.060 -4.783 1.00 31.98 271 PRO A O 1
ATOM 2044 N N . LEU A 1 272 ? -32.121 0.769 -5.327 1.00 30.97 272 LEU A N 1
ATOM 2045 C CA . LEU A 1 272 ? -32.410 1.185 -6.700 1.00 30.97 272 LEU A CA 1
ATOM 2046 C C . LEU A 1 272 ? -32.975 0.004 -7.509 1.00 30.97 272 LEU A C 1
ATOM 2048 O O . LEU A 1 272 ? -32.334 -1.041 -7.604 1.00 30.97 272 LEU A O 1
ATOM 2052 N N . ASN A 1 273 ? -34.147 0.185 -8.121 1.00 34.97 273 ASN A N 1
ATOM 2053 C CA . ASN A 1 273 ? -34.704 -0.762 -9.083 1.00 34.97 273 ASN A CA 1
ATOM 2054 C C . ASN A 1 273 ? -34.216 -0.471 -10.514 1.00 34.97 273 ASN A C 1
ATOM 2056 O O . ASN A 1 273 ? -34.232 0.678 -10.956 1.00 34.97 273 ASN A O 1
ATOM 2060 N N . ASN A 1 274 ? -33.956 -1.579 -11.223 1.00 28.92 274 ASN A N 1
ATOM 2061 C CA . ASN A 1 274 ? -33.968 -1.825 -12.676 1.00 28.92 274 ASN A CA 1
ATOM 2062 C C . ASN A 1 274 ? -32.665 -1.629 -13.479 1.00 28.92 274 ASN A C 1
ATOM 2064 O O . ASN A 1 274 ? -32.389 -0.545 -13.980 1.00 28.92 274 ASN A O 1
ATOM 2068 N N . MET A 1 275 ? -31.957 -2.732 -13.767 1.00 28.94 275 MET A N 1
ATOM 2069 C CA . MET A 1 275 ? -32.217 -3.549 -14.971 1.00 28.94 275 MET A CA 1
ATOM 2070 C C . MET A 1 275 ? -31.519 -4.929 -14.900 1.00 28.94 275 MET A C 1
ATOM 2072 O O . MET A 1 275 ? -30.312 -5.017 -14.726 1.00 28.94 275 MET A O 1
ATOM 2076 N N . GLU A 1 276 ? -32.355 -5.966 -15.013 1.00 35.06 276 GLU A N 1
ATOM 2077 C CA . GLU A 1 276 ? -32.184 -7.280 -15.664 1.00 35.06 276 GLU A CA 1
ATOM 2078 C C . GLU A 1 276 ? -30.922 -8.149 -15.453 1.00 35.06 276 GLU A C 1
ATOM 2080 O O . GLU A 1 276 ? -29.840 -7.871 -15.955 1.00 35.06 276 GLU A O 1
ATOM 2085 N N . GLY A 1 277 ? -31.170 -9.337 -14.877 1.00 32.78 277 GLY A N 1
ATOM 2086 C CA . GLY A 1 277 ? -30.551 -10.598 -15.304 1.00 32.78 277 GLY A CA 1
ATOM 2087 C C . GLY A 1 277 ? -29.387 -11.119 -14.460 1.00 32.78 277 GLY A C 1
ATOM 2088 O O . GLY A 1 277 ? -28.238 -10.873 -14.796 1.00 32.78 277 GLY A O 1
ATOM 2089 N N . ASN A 1 278 ? -29.667 -11.909 -13.417 1.00 30.36 278 ASN A N 1
ATOM 2090 C CA . ASN A 1 278 ? -29.408 -13.361 -13.398 1.00 30.36 278 ASN A CA 1
ATOM 2091 C C . ASN A 1 278 ? -29.765 -13.936 -12.015 1.00 30.36 278 ASN A C 1
ATOM 2093 O O . ASN A 1 278 ? -29.280 -13.466 -10.985 1.00 30.36 278 ASN A O 1
ATOM 2097 N N . GLU A 1 279 ? -30.601 -14.967 -11.997 1.00 41.53 279 GLU A N 1
ATOM 2098 C CA . GLU A 1 279 ? -30.811 -15.827 -10.834 1.00 41.53 279 GLU A CA 1
ATOM 2099 C C . GLU A 1 279 ? -29.501 -16.573 -10.524 1.00 41.53 279 GLU A C 1
ATOM 2101 O O . GLU A 1 279 ? -28.929 -17.140 -11.450 1.00 41.53 279 GLU A O 1
ATOM 2106 N N . ASN A 1 280 ? -29.008 -16.531 -9.271 1.00 36.94 280 ASN A N 1
ATOM 2107 C CA . ASN A 1 280 ? -28.161 -17.563 -8.609 1.00 36.94 280 ASN A CA 1
ATOM 2108 C C . ASN A 1 280 ? -27.291 -17.049 -7.438 1.00 36.94 280 ASN A C 1
ATOM 2110 O O . ASN A 1 280 ? -26.121 -17.407 -7.330 1.00 36.94 280 ASN A O 1
ATOM 2114 N N . PHE A 1 281 ? -27.822 -16.252 -6.504 1.00 31.27 281 PHE A N 1
ATOM 2115 C CA . PHE A 1 281 ? -27.075 -15.981 -5.255 1.00 31.27 281 PHE A CA 1
ATOM 2116 C C . PHE A 1 281 ? -27.849 -16.238 -3.958 1.00 31.27 281 PHE A C 1
ATOM 2118 O O . PHE A 1 281 ? -27.317 -16.026 -2.872 1.00 31.27 281 PHE A O 1
ATOM 2125 N N . LEU A 1 282 ? -29.079 -16.756 -4.051 1.00 30.83 282 LEU A N 1
ATOM 2126 C CA . LEU A 1 282 ? -29.928 -17.035 -2.886 1.00 30.83 282 LEU A CA 1
ATOM 2127 C C . LEU A 1 282 ? -29.862 -18.496 -2.395 1.00 30.83 282 LEU A C 1
ATOM 2129 O O . LEU A 1 282 ? -30.581 -18.856 -1.468 1.00 30.83 282 LEU A O 1
ATOM 2133 N N . GLU A 1 283 ? -29.004 -19.344 -2.972 1.00 30.14 283 GLU A N 1
ATOM 2134 C CA . GLU A 1 283 ? -29.026 -20.792 -2.699 1.00 30.14 283 GLU A CA 1
ATOM 2135 C C . GLU A 1 283 ? -27.938 -21.338 -1.760 1.00 30.14 283 GLU A C 1
ATOM 2137 O O . GLU A 1 283 ? -27.943 -22.532 -1.481 1.00 30.14 283 GLU A O 1
ATOM 2142 N N . HIS A 1 284 ? -27.041 -20.524 -1.191 1.00 31.14 284 HIS A N 1
ATOM 2143 C CA . HIS A 1 284 ? -25.963 -21.074 -0.343 1.00 31.14 284 HIS A CA 1
ATOM 2144 C C . HIS A 1 284 ? -26.188 -21.060 1.175 1.00 31.14 284 HIS A C 1
ATOM 2146 O O . HIS A 1 284 ? -25.283 -21.429 1.917 1.00 31.14 284 HIS A O 1
ATOM 2152 N N . PHE A 1 285 ? -27.388 -20.722 1.665 1.00 30.08 285 PHE A N 1
ATOM 2153 C CA . PHE A 1 285 ? -27.673 -20.768 3.110 1.00 30.08 285 PHE A CA 1
ATOM 2154 C C . PHE A 1 285 ? -29.025 -21.389 3.497 1.00 30.08 285 PHE A C 1
ATOM 2156 O O . PHE A 1 285 ? -29.599 -21.040 4.529 1.00 30.08 285 PHE A O 1
ATOM 2163 N N . ILE A 1 286 ? -29.535 -22.360 2.727 1.00 34.91 286 ILE A N 1
ATOM 2164 C CA . ILE A 1 286 ? -30.701 -23.154 3.155 1.00 34.91 286 ILE A CA 1
ATOM 2165 C C . ILE A 1 286 ? -30.467 -24.657 2.982 1.00 34.91 286 ILE A C 1
ATOM 2167 O O . ILE A 1 286 ? -30.748 -25.204 1.927 1.00 34.91 286 ILE A O 1
ATOM 2171 N N . GLN A 1 287 ? -30.087 -25.328 4.074 1.00 29.53 287 GLN A N 1
ATOM 2172 C CA . GLN A 1 287 ? -30.414 -26.730 4.394 1.00 29.53 287 GLN A CA 1
ATOM 2173 C C . GLN A 1 287 ? -30.396 -26.841 5.938 1.00 29.53 287 GLN A C 1
ATOM 2175 O O . GLN A 1 287 ? -29.338 -26.914 6.545 1.00 29.53 287 GLN A O 1
ATOM 2180 N N . ASN A 1 288 ? -31.493 -26.657 6.683 1.00 26.69 288 ASN A N 1
ATOM 2181 C CA . ASN A 1 288 ? -32.642 -27.556 6.786 1.00 26.69 288 ASN A CA 1
ATOM 2182 C C . ASN A 1 288 ? -33.912 -26.817 7.260 1.00 26.69 288 ASN A C 1
ATOM 2184 O O . ASN A 1 288 ? -33.901 -26.040 8.213 1.00 26.69 288 ASN A O 1
ATOM 2188 N N . SER A 1 289 ? -35.026 -27.105 6.589 1.00 30.98 289 SER A N 1
ATOM 2189 C CA . SER A 1 289 ? -36.337 -26.470 6.747 1.00 30.98 289 SER A CA 1
ATOM 2190 C C . SER A 1 289 ? -37.208 -27.090 7.851 1.00 30.98 289 SER A C 1
ATOM 2192 O O . SER A 1 289 ? -37.263 -28.316 7.941 1.00 30.98 289 SER A O 1
ATOM 2194 N N . LYS A 1 290 ? -38.042 -26.280 8.525 1.00 34.81 290 LYS A N 1
ATOM 2195 C CA . LYS A 1 290 ? -39.521 -26.274 8.367 1.00 34.81 290 LYS A CA 1
ATOM 2196 C C . LYS A 1 290 ? -40.183 -25.310 9.369 1.00 34.81 290 LYS A C 1
ATOM 2198 O O . LYS A 1 290 ? -40.095 -25.512 10.568 1.00 34.81 290 LYS A O 1
ATOM 2203 N N . ARG A 1 291 ? -40.930 -24.343 8.813 1.00 35.56 291 ARG A N 1
ATOM 2204 C CA . ARG A 1 291 ? -41.748 -23.270 9.431 1.00 35.56 291 ARG A CA 1
ATOM 2205 C C . ARG A 1 291 ? -41.003 -21.977 9.811 1.00 35.56 291 ARG A C 1
ATOM 2207 O O . ARG A 1 291 ? -40.343 -21.878 10.829 1.00 35.56 291 ARG A O 1
ATOM 2214 N N . ARG A 1 292 ? -41.163 -20.988 8.918 1.00 43.47 292 ARG A N 1
ATOM 2215 C CA . ARG A 1 292 ? -41.133 -19.524 9.117 1.00 43.47 292 ARG A CA 1
ATOM 2216 C C . ARG A 1 292 ? -40.356 -19.036 10.353 1.00 43.47 292 ARG A C 1
ATOM 2218 O O . ARG A 1 292 ? -40.956 -18.714 11.371 1.00 43.47 292 ARG A O 1
ATOM 2225 N N . LYS A 1 293 ? -39.035 -18.884 10.220 1.00 51.19 293 LYS A N 1
ATOM 2226 C CA . LYS A 1 293 ? -38.227 -18.098 11.163 1.00 51.19 293 LYS A CA 1
ATOM 2227 C C . LYS A 1 293 ? -38.544 -16.610 10.981 1.00 51.19 293 LYS A C 1
ATOM 2229 O O . LYS A 1 293 ? -37.869 -15.921 10.228 1.00 51.19 293 LYS A O 1
ATOM 2234 N N . VAL A 1 294 ? -39.621 -16.142 11.611 1.00 61.31 294 VAL A N 1
ATOM 2235 C CA . VAL A 1 294 ? -39.848 -14.702 11.829 1.00 61.31 294 VAL A CA 1
ATOM 2236 C C . VAL A 1 294 ? -38.818 -14.179 12.830 1.00 61.31 294 VAL A C 1
ATOM 2238 O O . VAL A 1 294 ? -38.272 -13.096 12.659 1.00 61.31 294 VAL A O 1
ATOM 2241 N N . CYS A 1 295 ? -38.512 -14.992 13.843 1.00 63.19 295 CYS A N 1
ATOM 2242 C CA . CYS A 1 295 ? -37.588 -14.650 14.907 1.00 63.19 295 CYS A CA 1
ATOM 2243 C C . CYS A 1 295 ? -36.263 -15.415 14.724 1.00 63.19 295 CYS A C 1
ATOM 2245 O O . CYS A 1 295 ? -36.276 -16.642 14.593 1.00 63.19 295 CYS A O 1
ATOM 2247 N N . PRO A 1 296 ? -35.111 -14.721 14.692 1.00 58.06 296 PRO A N 1
ATOM 2248 C CA . PRO A 1 296 ? -33.813 -15.351 14.446 1.00 58.06 296 PRO A CA 1
ATOM 2249 C C . PRO A 1 296 ? -33.312 -16.210 15.620 1.00 58.06 296 PRO A C 1
ATOM 2251 O O . PRO A 1 296 ? -32.540 -17.139 15.382 1.00 58.06 296 PRO A O 1
ATOM 2254 N N . GLN A 1 297 ? -33.778 -15.950 16.850 1.00 57.62 297 GLN A N 1
ATOM 2255 C CA . GLN A 1 297 ? -33.363 -16.661 18.070 1.00 57.62 297 GLN A CA 1
ATOM 2256 C C . GLN A 1 297 ? -34.509 -17.336 18.855 1.00 57.62 297 GLN A C 1
ATOM 2258 O O . GLN A 1 297 ? -34.336 -17.702 20.012 1.00 57.62 297 GLN A O 1
ATOM 2263 N N . GLY A 1 298 ? -35.679 -17.559 18.246 1.00 61.16 298 GLY A N 1
ATOM 2264 C CA . GLY A 1 298 ? -36.799 -18.212 18.939 1.00 61.16 298 GLY A CA 1
ATOM 2265 C C . GLY A 1 298 ? -38.075 -18.303 18.107 1.00 61.16 298 GLY A C 1
ATOM 2266 O O . GLY A 1 298 ? -38.034 -18.117 16.893 1.00 61.16 298 GLY A O 1
ATOM 2267 N N . GLU A 1 299 ? -39.209 -18.585 18.747 1.00 65.25 299 GLU A N 1
ATOM 2268 C CA . GLU A 1 299 ? -40.545 -18.416 18.153 1.00 65.25 299 GLU A CA 1
ATOM 2269 C C . GLU A 1 299 ? -41.137 -17.061 18.566 1.00 65.25 299 GLU A C 1
ATOM 2271 O O . GLU A 1 299 ? -40.715 -16.476 19.562 1.00 65.25 299 GLU A O 1
ATOM 2276 N N . ALA A 1 300 ? -42.091 -16.535 17.791 1.00 68.62 300 ALA A N 1
ATOM 2277 C CA . ALA A 1 300 ? -42.764 -15.285 18.142 1.00 68.62 300 ALA A CA 1
ATOM 2278 C C . ALA A 1 300 ? -43.525 -15.435 19.465 1.00 68.62 300 ALA A C 1
ATOM 2280 O O . ALA A 1 300 ? -44.076 -16.496 19.754 1.00 68.62 300 ALA A O 1
ATOM 2281 N N . LEU A 1 301 ? -43.592 -14.358 20.245 1.00 75.06 301 LEU A N 1
ATOM 2282 C CA . LEU A 1 301 ? -44.403 -14.304 21.454 1.00 75.06 301 LEU A CA 1
ATOM 2283 C C . LEU A 1 301 ? -45.866 -14.601 21.098 1.00 75.06 301 LEU A C 1
ATOM 2285 O O . LEU A 1 301 ? -46.387 -14.023 20.148 1.00 75.06 301 LEU A O 1
ATOM 2289 N N . ILE A 1 302 ? -46.529 -15.483 21.848 1.00 68.12 302 ILE A N 1
ATOM 2290 C CA . ILE A 1 302 ? -47.914 -15.915 21.598 1.00 68.12 302 ILE A CA 1
ATOM 2291 C C . ILE A 1 302 ? -48.865 -15.481 22.718 1.00 68.12 302 ILE A C 1
ATOM 2293 O O . ILE A 1 302 ? -48.474 -15.321 23.874 1.00 68.12 302 ILE A O 1
ATOM 2297 N N . THR A 1 303 ? -50.136 -15.299 22.373 1.00 60.59 303 THR A N 1
ATOM 2298 C CA . THR A 1 303 ? -51.240 -15.100 23.322 1.00 60.59 303 THR A CA 1
ATOM 2299 C C . THR A 1 303 ? -51.634 -16.420 24.000 1.00 60.59 303 THR A C 1
ATOM 2301 O O . THR A 1 303 ? -51.222 -17.499 23.575 1.00 60.59 303 THR A O 1
ATOM 2304 N N . GLN A 1 304 ? -52.492 -16.366 25.028 1.00 59.31 304 GLN A N 1
ATOM 2305 C CA . GLN A 1 304 ? -52.974 -17.565 25.739 1.00 59.31 304 GLN A CA 1
ATOM 2306 C C . GLN A 1 304 ? -53.728 -18.565 24.843 1.00 59.31 304 GLN A C 1
ATOM 2308 O O . GLN A 1 304 ? -53.792 -19.746 25.170 1.00 59.31 304 GLN A O 1
ATOM 2313 N N . ASN A 1 305 ? -54.256 -18.110 23.704 1.00 51.50 305 ASN A N 1
ATOM 2314 C CA . ASN A 1 305 ? -54.947 -18.956 22.729 1.00 51.50 305 ASN A CA 1
ATOM 2315 C C . ASN A 1 305 ? -53.997 -19.561 21.677 1.00 51.50 305 ASN A C 1
ATOM 2317 O O . ASN A 1 305 ? -54.446 -20.304 20.809 1.00 51.50 305 ASN A O 1
ATOM 2321 N N . GLY A 1 306 ? -52.695 -19.259 21.748 1.00 49.34 306 GLY A N 1
ATOM 2322 C CA . GLY A 1 306 ? -51.672 -19.769 20.831 1.00 49.34 306 GLY A CA 1
ATOM 2323 C C . GLY A 1 306 ? -51.390 -18.883 19.613 1.00 49.34 306 GLY A C 1
ATOM 2324 O O . GLY A 1 306 ? -50.563 -19.251 18.781 1.00 49.34 306 GLY A O 1
ATOM 2325 N N . ASP A 1 307 ? -52.033 -17.717 19.500 1.00 63.16 307 ASP A N 1
ATOM 2326 C CA . ASP A 1 307 ? -51.844 -16.814 18.358 1.00 63.16 307 ASP A CA 1
ATOM 2327 C C . ASP A 1 307 ? -50.616 -15.899 18.533 1.00 63.16 307 ASP A C 1
ATOM 2329 O O . ASP A 1 307 ? -50.473 -15.306 19.607 1.00 63.16 307 ASP A O 1
ATOM 2333 N N . PRO A 1 308 ? -49.767 -15.699 17.504 1.00 65.25 308 PRO A N 1
ATOM 2334 C CA . PRO A 1 308 ? -48.618 -14.792 17.565 1.00 65.25 308 PRO A CA 1
ATOM 2335 C C . PRO A 1 308 ? -49.004 -13.326 17.801 1.00 65.25 308 PRO A C 1
ATOM 2337 O O . PRO A 1 308 ? -49.890 -12.783 17.136 1.00 65.25 308 PRO A O 1
ATOM 2340 N N . ILE A 1 309 ? -48.278 -12.655 18.693 1.00 72.56 309 ILE A N 1
ATOM 2341 C CA . ILE A 1 309 ? -48.433 -11.234 19.002 1.00 72.56 309 ILE A CA 1
ATOM 2342 C C . ILE A 1 309 ? -47.819 -10.403 17.874 1.00 72.56 309 ILE A C 1
ATOM 2344 O O . ILE A 1 309 ? -46.604 -10.404 17.653 1.00 72.56 309 ILE A O 1
ATOM 2348 N N . ARG A 1 310 ? -48.684 -9.679 17.160 1.00 79.00 310 ARG A N 1
ATOM 2349 C CA . ARG A 1 310 ? -48.302 -8.718 16.121 1.00 79.00 310 ARG A CA 1
ATOM 2350 C C . ARG A 1 310 ? -47.856 -7.402 16.745 1.00 79.00 310 ARG A C 1
ATOM 2352 O O . ARG A 1 310 ? -48.384 -6.989 17.774 1.00 79.00 310 ARG A O 1
ATOM 2359 N N . CYS A 1 311 ? -46.926 -6.738 16.080 1.00 72.62 311 CYS A N 1
ATOM 2360 C CA . CYS A 1 311 ? -46.412 -5.435 16.478 1.00 72.62 311 CYS A CA 1
ATOM 2361 C C . CYS A 1 311 ? -46.405 -4.479 15.290 1.00 72.62 311 CYS A C 1
ATOM 2363 O O . CYS A 1 311 ? -46.450 -4.903 14.134 1.00 72.62 311 CYS A O 1
ATOM 2365 N N . ASN A 1 312 ? -46.348 -3.183 15.571 1.00 76.12 312 ASN A N 1
ATOM 2366 C CA . ASN A 1 312 ? -46.198 -2.158 14.551 1.00 76.12 312 ASN A CA 1
ATOM 2367 C C . ASN A 1 312 ? -44.828 -1.503 14.703 1.00 76.12 312 ASN A C 1
ATOM 2369 O O . ASN A 1 312 ? -44.551 -0.860 15.709 1.00 76.12 312 ASN A O 1
ATOM 2373 N N . ILE A 1 313 ? -43.984 -1.638 13.682 1.00 61.97 313 ILE A N 1
ATOM 2374 C CA . ILE A 1 313 ? -42.612 -1.109 13.659 1.00 61.97 313 ILE A CA 1
ATOM 2375 C C . ILE A 1 313 ? -42.533 0.422 13.796 1.00 61.97 313 ILE A C 1
ATOM 2377 O O . ILE A 1 313 ? -41.448 0.962 13.991 1.00 61.97 313 ILE A O 1
ATOM 2381 N N . HIS A 1 314 ? -43.657 1.128 13.653 1.00 60.31 314 HIS A N 1
ATOM 2382 C CA . HIS A 1 314 ? -43.730 2.583 13.771 1.00 60.31 314 HIS A CA 1
ATOM 2383 C C . HIS A 1 314 ? -44.122 3.075 15.169 1.00 60.31 314 HIS A C 1
ATOM 2385 O O . HIS A 1 314 ? -44.073 4.281 15.415 1.00 60.31 314 HIS A O 1
ATOM 2391 N N . ASP A 1 315 ? -44.485 2.172 16.080 1.00 56.12 315 ASP A N 1
ATOM 2392 C CA . ASP A 1 315 ? -44.867 2.535 17.440 1.00 56.12 315 ASP A CA 1
ATOM 2393 C C . ASP A 1 315 ? -43.638 2.630 18.355 1.00 56.12 315 ASP A C 1
ATOM 2395 O O . ASP A 1 315 ? -42.691 1.854 18.249 1.00 56.12 315 ASP A O 1
ATOM 2399 N N . ILE A 1 316 ? -43.669 3.581 19.295 1.00 53.06 316 ILE A N 1
ATOM 2400 C CA . ILE A 1 316 ? -42.558 3.864 20.227 1.00 53.06 316 ILE A CA 1
ATOM 2401 C C . ILE A 1 316 ? -42.300 2.677 21.178 1.00 53.06 316 ILE A C 1
ATOM 2403 O O . ILE A 1 316 ? -41.176 2.478 21.630 1.00 53.06 316 ILE A O 1
ATOM 2407 N N . HIS A 1 317 ? -43.331 1.873 21.456 1.00 66.06 317 HIS A N 1
ATOM 2408 C CA . HIS A 1 317 ? -43.248 0.641 22.247 1.00 66.06 317 HIS A CA 1
ATOM 2409 C C . HIS A 1 317 ? -43.997 -0.476 21.511 1.00 66.06 317 HIS A C 1
ATOM 2411 O O . HIS A 1 317 ? -45.164 -0.734 21.804 1.00 66.06 317 HIS A O 1
ATOM 2417 N N . PRO A 1 318 ? -43.359 -1.110 20.516 1.00 69.69 318 PRO A N 1
ATOM 2418 C CA . PRO A 1 318 ? -44.057 -1.990 19.587 1.00 69.69 318 PRO A CA 1
ATOM 2419 C C . PRO A 1 318 ? -44.385 -3.364 20.195 1.00 69.69 318 PRO A C 1
ATOM 2421 O O . PRO A 1 318 ? -45.219 -4.079 19.646 1.00 69.69 318 PRO A O 1
ATOM 2424 N N . CYS A 1 319 ? -43.760 -3.729 21.321 1.00 78.56 319 CYS A N 1
ATOM 2425 C CA . CYS A 1 319 ? -43.954 -4.999 22.018 1.00 78.56 319 CYS A CA 1
ATOM 2426 C C . CYS A 1 319 ? -44.202 -4.806 23.527 1.00 78.56 319 CYS A C 1
ATOM 2428 O O . CYS A 1 319 ? -43.803 -3.782 24.082 1.00 78.56 319 CYS A O 1
ATOM 2430 N N . PRO A 1 320 ? -44.848 -5.776 24.212 1.00 72.12 320 PRO A N 1
ATOM 2431 C CA . PRO A 1 320 ? -45.308 -5.607 25.598 1.00 72.12 320 PRO A CA 1
ATOM 2432 C C . PRO A 1 320 ? -44.199 -5.452 26.651 1.00 72.12 320 PRO A C 1
ATOM 2434 O O . PRO A 1 320 ? -44.454 -4.911 27.724 1.00 72.12 320 PRO A O 1
ATOM 2437 N N . ASN A 1 321 ? -42.990 -5.949 26.375 1.00 73.31 321 ASN A N 1
ATOM 2438 C CA . ASN A 1 321 ? -41.829 -5.878 27.264 1.00 73.31 321 ASN A CA 1
ATOM 2439 C C . ASN A 1 321 ? -40.534 -5.765 26.433 1.00 73.31 321 ASN A C 1
ATOM 2441 O O . ASN A 1 321 ? -40.524 -6.129 25.259 1.00 73.31 321 ASN A O 1
ATOM 2445 N N . ARG A 1 322 ? -39.458 -5.271 27.053 1.00 69.88 322 ARG A N 1
ATOM 2446 C CA . ARG A 1 322 ? -38.136 -5.033 26.453 1.00 69.88 322 ARG A CA 1
ATOM 2447 C C . ARG A 1 322 ? -37.385 -6.303 26.063 1.00 69.88 322 ARG A C 1
ATOM 2449 O O . ARG A 1 322 ? -36.538 -6.220 25.192 1.00 69.88 322 ARG A O 1
ATOM 2456 N N . ASP A 1 323 ? -37.760 -7.452 26.618 1.00 74.81 323 ASP A N 1
ATOM 2457 C CA . ASP A 1 323 ? -37.209 -8.762 26.234 1.00 74.81 323 ASP A CA 1
ATOM 2458 C C . ASP A 1 323 ? -37.683 -9.220 24.837 1.00 74.81 323 ASP A C 1
ATOM 2460 O O . ASP A 1 323 ? -37.391 -10.337 24.412 1.00 74.81 323 ASP A O 1
ATOM 2464 N N . TYR A 1 324 ? -38.478 -8.396 24.134 1.00 71.56 324 TYR A N 1
ATOM 2465 C CA . TYR A 1 324 ? -39.018 -8.705 22.816 1.00 71.56 324 TYR A CA 1
ATOM 2466 C C . TYR A 1 324 ? -38.863 -7.539 21.836 1.00 71.56 324 TYR A C 1
ATOM 2468 O O . TYR A 1 324 ? -39.265 -6.407 22.109 1.00 71.56 324 TYR A O 1
ATOM 2476 N N . VAL A 1 325 ? -38.366 -7.849 20.640 1.00 77.81 325 VAL A N 1
ATOM 2477 C CA . VAL A 1 325 ? -38.163 -6.915 19.526 1.00 77.81 325 VAL A CA 1
ATOM 2478 C C . VAL A 1 325 ? -39.141 -7.187 18.386 1.00 77.81 325 VAL A C 1
ATOM 2480 O O . VAL A 1 325 ? -39.480 -8.331 18.082 1.00 77.81 325 VAL A O 1
ATOM 2483 N N . CYS A 1 326 ? -39.611 -6.123 17.736 1.00 80.00 326 CYS A N 1
ATOM 2484 C CA . CYS A 1 326 ? -40.556 -6.226 16.629 1.00 80.00 326 CYS A CA 1
ATOM 2485 C C . CYS A 1 326 ? -39.824 -6.556 15.321 1.00 80.00 326 CYS A C 1
ATOM 2487 O O . CYS A 1 326 ? -39.115 -5.707 14.784 1.00 80.00 326 CYS A O 1
ATOM 2489 N N . ASN A 1 327 ? -40.005 -7.773 14.801 1.00 78.19 327 ASN A N 1
ATOM 2490 C CA . ASN A 1 327 ? -39.331 -8.251 13.592 1.00 78.19 327 ASN A CA 1
ATOM 2491 C C . ASN A 1 327 ? -40.312 -8.571 12.465 1.00 78.19 327 ASN A C 1
ATOM 2493 O O . ASN A 1 327 ? -41.406 -9.092 12.692 1.00 78.19 327 ASN A O 1
ATOM 2497 N N . LEU A 1 328 ? -39.879 -8.284 11.237 1.00 69.12 328 LEU A N 1
ATOM 2498 C CA . LEU A 1 328 ? -40.633 -8.520 10.009 1.00 69.12 328 LEU A CA 1
ATOM 2499 C C . LEU A 1 328 ? -40.288 -9.877 9.400 1.00 69.12 328 LEU A C 1
ATOM 2501 O O . LEU A 1 328 ? -39.125 -10.273 9.333 1.00 69.12 328 LEU A O 1
ATOM 2505 N N . ASN A 1 329 ? -41.303 -10.563 8.883 1.00 62.47 329 ASN A N 1
ATOM 2506 C CA . ASN A 1 329 ? -41.108 -11.737 8.044 1.00 62.47 329 ASN A CA 1
ATOM 2507 C C . ASN A 1 329 ? -40.963 -11.357 6.557 1.00 62.47 329 ASN A C 1
ATOM 2509 O O . ASN A 1 329 ? -41.205 -10.221 6.149 1.00 62.47 329 ASN A O 1
ATOM 2513 N N . ALA A 1 330 ? -40.622 -12.339 5.718 1.00 55.19 330 ALA A N 1
ATOM 2514 C CA . ALA A 1 330 ? -40.468 -12.151 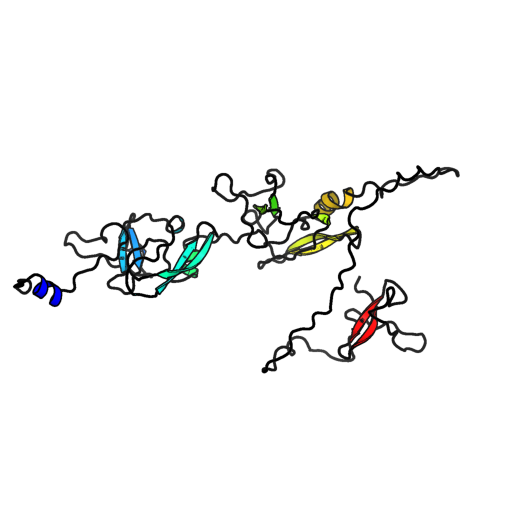4.271 1.00 55.19 330 ALA A CA 1
ATOM 2515 C C . ALA A 1 330 ? -41.761 -11.731 3.535 1.00 55.19 330 ALA A C 1
ATOM 2517 O O . ALA A 1 330 ? -41.696 -11.323 2.380 1.00 55.19 330 ALA A O 1
ATOM 2518 N N . ALA A 1 331 ? -42.926 -11.828 4.183 1.00 61.91 331 ALA A N 1
ATOM 2519 C CA . ALA A 1 331 ? -44.209 -11.360 3.662 1.00 61.91 331 ALA A CA 1
ATOM 2520 C C . ALA A 1 331 ? -44.573 -9.939 4.148 1.00 61.91 331 ALA A C 1
ATOM 2522 O O . ALA A 1 331 ? -45.652 -9.448 3.825 1.00 61.91 331 ALA A O 1
ATOM 2523 N N . GLY A 1 332 ? -43.691 -9.275 4.909 1.00 58.34 332 GLY A N 1
ATOM 2524 C CA . GLY A 1 332 ? -43.894 -7.917 5.423 1.00 58.34 332 GLY A CA 1
ATOM 2525 C C . GLY A 1 332 ? -44.759 -7.832 6.684 1.00 58.34 332 GLY A C 1
ATOM 2526 O O . GLY A 1 332 ? -45.178 -6.744 7.066 1.00 58.34 332 GLY A O 1
ATOM 2527 N N . GLU A 1 333 ? -45.041 -8.955 7.343 1.00 72.62 333 GLU A N 1
ATOM 2528 C CA . GLU A 1 333 ? -45.801 -8.980 8.594 1.00 72.62 333 GLU A CA 1
ATOM 2529 C C . GLU A 1 333 ? -44.862 -8.903 9.805 1.00 72.62 333 GLU A C 1
ATOM 2531 O O . GLU A 1 333 ? -43.850 -9.608 9.840 1.00 72.62 333 GLU A O 1
ATOM 2536 N N . ALA A 1 334 ? -45.212 -8.087 10.806 1.00 76.56 334 ALA A N 1
ATOM 2537 C CA . ALA A 1 334 ? -44.377 -7.829 11.978 1.00 76.56 334 ALA A CA 1
ATOM 2538 C C . ALA A 1 334 ? -44.907 -8.495 13.260 1.00 76.56 334 ALA A C 1
ATOM 2540 O O . ALA A 1 334 ? -46.099 -8.407 13.577 1.00 76.56 334 ALA A O 1
ATOM 2541 N N . PHE A 1 335 ? -44.010 -9.144 14.007 1.00 81.50 335 PHE A N 1
ATOM 2542 C CA . PHE A 1 335 ? -44.320 -9.874 15.240 1.00 81.50 335 PHE A CA 1
ATOM 2543 C C . PHE A 1 335 ? -43.267 -9.647 16.328 1.00 81.50 335 PHE A C 1
ATOM 2545 O O . PHE A 1 335 ? -42.098 -9.395 16.033 1.00 81.50 335 PHE A O 1
ATOM 2552 N N . CYS A 1 336 ? -43.683 -9.762 17.590 1.00 80.25 336 CYS A N 1
ATOM 2553 C CA . CYS A 1 336 ? -42.785 -9.660 18.736 1.00 80.25 336 CYS A CA 1
ATOM 2554 C C . CYS A 1 336 ? -41.958 -10.936 18.886 1.00 80.25 336 CYS A C 1
ATOM 2556 O O . CYS A 1 336 ? -42.498 -12.009 19.145 1.00 80.25 336 CYS A O 1
ATOM 2558 N N . CYS A 1 337 ? -40.648 -10.811 18.735 1.00 81.00 337 CYS A N 1
ATOM 2559 C CA . CYS A 1 337 ? -39.678 -11.893 18.804 1.00 81.00 337 CYS A CA 1
ATOM 2560 C C . CYS A 1 337 ? -38.815 -11.762 20.054 1.00 81.00 337 CYS A C 1
ATOM 2562 O O . CYS A 1 337 ? -38.497 -10.628 20.395 1.00 81.00 337 CYS A O 1
ATOM 2564 N N . PRO A 1 338 ? -38.406 -12.869 20.701 1.00 74.31 338 PRO A N 1
ATOM 2565 C CA . PRO A 1 338 ? -37.433 -12.825 21.785 1.00 74.31 338 PRO A CA 1
ATOM 2566 C C . PRO A 1 338 ? -36.208 -12.036 21.339 1.00 74.31 338 PRO A C 1
ATOM 2568 O O . PRO A 1 338 ? -35.679 -12.287 20.249 1.00 74.31 338 PRO A O 1
ATOM 2571 N N . ASP A 1 339 ? -35.830 -11.048 22.140 1.00 66.75 339 ASP A N 1
ATOM 2572 C CA . ASP A 1 339 ? -34.632 -10.267 21.899 1.00 66.75 339 ASP A CA 1
ATOM 2573 C C . ASP A 1 339 ? -33.413 -11.187 22.084 1.00 66.75 339 ASP A C 1
ATOM 2575 O O . ASP A 1 339 ? -33.328 -11.872 23.102 1.00 66.75 339 ASP A O 1
ATOM 2579 N N . PRO A 1 340 ? -32.499 -11.278 21.102 1.00 53.66 340 PRO A N 1
ATOM 2580 C CA . PRO A 1 340 ? -31.253 -12.037 21.197 1.00 53.66 340 PRO A CA 1
ATOM 2581 C C . PRO A 1 340 ? -30.285 -11.718 22.343 1.00 53.66 340 PRO A C 1
ATOM 2583 O O . PRO A 1 340 ? -29.155 -12.221 22.320 1.00 53.66 340 PRO A O 1
ATOM 2586 N N . SER A 1 341 ? -30.658 -10.792 23.222 1.00 52.06 341 SER A N 1
ATOM 2587 C CA . SER A 1 341 ? -29.816 -10.184 24.245 1.00 52.06 341 SER A CA 1
ATOM 2588 C C . SER A 1 341 ? -29.722 -11.015 25.523 1.00 52.06 341 SER A C 1
ATOM 2590 O O . SER A 1 341 ? -30.711 -11.671 25.923 1.00 52.06 341 SER A O 1
#

Mean predicted aligned error: 19.36 Å

Foldseek 3Di:
DVQDAPDPVRNCVVDPPQDAQAQDDGFDADPVRHFAFDDPVRQVSADPQWTFDFFPDSSNTGTYGDDPQQLPDDWDLADAQDFAWWWFQDNQLQAIDIDTHRGGYDDPRTHNDSVVRCVRRPRQPAQAPPSFHFDDVVVHDFAADDPVRADDPQWHFRFFPDRSSTGTGGDPDPDDLQPDDWDQADAQDWDWWWFHDPVVRAIDIDTHRGGYTHSRTHPDRVVRCVRRVVVDVPDDDPDDDDDDDDDDDDDDDDDDDPDDDDDDDPDDDDDDDDDDDDDDDPPDPDPDDDDFCQDPPDDFDADPVGHFAFFDPPDPCGDPDPQWDWGATPVGTTGTYGDPD

Solvent-accessible surface area (backbone atoms only — not comparable to full-atom values): 20997 Å² total; per-residue (Å²): 120,100,84,75,60,98,40,75,65,59,37,51,76,76,38,81,74,84,72,82,34,39,52,49,76,66,59,45,54,50,98,89,65,49,72,43,69,42,44,95,89,47,40,80,77,31,53,94,58,29,37,55,41,79,32,78,45,74,95,36,10,27,18,19,51,43,78,8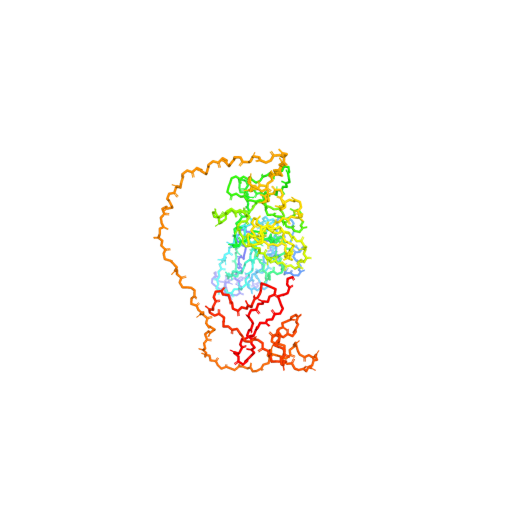1,62,28,58,80,39,71,82,51,48,48,44,73,88,47,84,37,74,26,16,26,45,38,71,86,74,31,36,64,41,79,47,64,29,14,34,23,39,34,62,68,26,62,22,81,38,57,65,62,32,41,76,73,36,76,57,54,77,68,35,32,42,96,76,40,66,58,44,39,71,91,80,52,68,74,42,63,38,54,99,88,43,74,48,59,92,70,34,40,68,40,80,29,81,47,73,89,38,12,26,16,21,59,63,88,64,94,66,57,44,46,75,40,70,76,49,44,51,42,75,88,51,83,42,77,28,17,23,40,38,74,91,81,70,44,70,43,79,46,64,29,16,43,26,39,42,61,76,21,60,22,84,39,67,66,56,30,38,66,70,48,59,63,74,53,94,79,81,85,71,87,80,80,82,83,81,90,79,85,81,79,80,79,81,79,83,86,78,83,79,84,79,91,73,77,92,74,79,84,70,85,78,73,80,88,84,86,83,86,90,80,94,85,81,85,73,86,83,77,88,84,89,84,80,85,74,50,23,96,75,50,65,56,44,58,46,98,88,68,49,68,40,68,28,48,91,86,49,97,71,36,39,99,49,87,68,31,40,66,34,60,32,100,85,73,52,38,28,21,12,53,43,90,119

Nearest PDB structures (foldseek):
  2ody-assembly2_F  TM=4.249E-01  e=8.317E-11  Rhipicephalus microplus
  5yv7-assembly1_A  TM=9.513E-01  e=2.795E-05  Dendroaspis angusticeps
  6q61-assembly1_A  TM=9.362E-01  e=2.635E-05  Conus striatus
  6q6c-assembly2_B  TM=9.303E-01  e=4.749E-05  Conus striatus
  3m7q-assembly1_B  TM=9.188E-01  e=6.763E-05  Stichodactyla helianthus

Secondary structure (DSSP, 8-state):
-TT--SSHHHHHHHS-------SSS---B-TT--B-B--TT-GGGSPTTEEEE--SSGGG-EEEE--S-GGGSPP---BSS--EEEEEEETTTTEEEEEEE-SBS--S--BSSHHHHHHHS------SGGGPPPP-GGG-S-----SSSPPPTTEEEE--SSTTT-EEEE----S-GGGSPP---BSS--EEEEEEETTTTEEEEEEE-SB---SS-BSSHHHHIIIIITT-TTS-------SS--PPPPPPPPPPPS-----------PPPP-------SS-SS--S--S--SSTTSPPPB-TTS-B-B--TTSSS-SSSTTEEEEE-TTS-EEEEE---

Sequence (341 aa):
NANNFVSRAACAESCQEFVNPCGDGQPLASIDGEVTYCSPQNKNICPVGYYCHVGSGADSTVCCPGPVNPCLLSMEVGRGSSSLPRYYFNQFTRQCQQFIYSGRNGNANNFISSEACRQTCPEFNNPCSNGGMPFQPNNRAVFHCDSSTPCPHDYYCHHGIDSITTVCCPIISEAPPCELPALAGTGQSSVTRYYYNTQVGQCIPFIYSGLGGNQNNFVSMQDCINSCSMAQPYLSSSISCNGGNCQHPQPPPSYPSPFGLRMHKFVNQQPLNNMEGNENFLEHFIQNSKRRKVCPQGEALITQNGDPIRCNIHDIHPCPNRDYVCNLNAAGEAFCCPDPS

Radius of gyration: 33.41 Å; Cα contacts (8 Å, |Δi|>4): 600; chains: 1; bounding box: 90×54×109 Å

pLDDT: mean 75.16, std 21.88, range [26.67, 98.06]